Protein AF-0000000077677890 (afdb_homodimer)

Radius of gyration: 48.22 Å; Cα contacts (8 Å, |Δi|>4): 110; chains: 2; bounding box: 98×176×122 Å

Organism: Crocodylus porosus (NCBI:txid8502)

Foldseek 3Di:
DPPPPPPPPPPPVCVVVVVVVVVVVVVVVVVVVVVVVVVVLLVQQCVQPVRNPPPPDDSVVSVVSSVVVVVVVVVVVVVVVVVVVVVVVVVVVVVVVVVPPPPVVPVPPPPPPPVVVPDDPPPPPVPDDPPD/DPPPPPPPPPPPVCVVVVVVVVVVVVVVVVVVVVVVVVVVLLVQQCVQVVRNPPPPDDSVVSVVSSVVVVVVVVVVVVVVVVVVVVVVVVVVVVVVVVVPPPPVVPPVPPPPPCVVVPDDPPDDDPPPDDDD

Solvent-accessible surface area (backbone atoms only — not comparable to full-atom values): 15782 Å² total; per-residue (Å²): 137,82,79,75,76,74,74,72,75,66,76,63,67,55,58,59,50,48,49,48,50,50,49,52,52,51,51,53,52,50,52,50,53,53,49,52,42,51,52,35,48,51,58,32,31,58,72,31,81,92,42,39,87,42,89,80,59,52,69,60,54,46,36,48,52,44,38,53,47,52,55,50,53,54,54,47,49,53,52,53,51,53,52,39,52,51,44,52,52,51,36,52,51,47,51,54,56,53,69,70,49,78,59,72,72,65,62,68,61,60,70,62,67,75,67,75,74,63,64,86,75,85,64,76,74,76,65,82,80,82,80,127,138,84,80,75,74,75,73,73,75,66,75,62,68,54,59,58,48,48,48,49,50,51,49,53,52,52,52,52,51,50,52,49,53,52,50,52,41,50,51,36,49,52,58,31,30,59,70,31,83,93,42,39,85,42,88,82,58,50,68,59,54,45,37,47,51,43,36,53,47,53,55,50,50,52,54,48,49,54,51,52,51,52,53,40,54,50,44,51,51,52,36,53,51,48,53,52,56,52,68,71,49,77,59,74,72,68,61,68,62,60,69,66,66,69,65,68,70,65,58,79,77,81,75,89,82,75,67,80,65,91,81,133

pLDDT: mean 76.67, std 26.34, range [22.64, 98.88]

InterPro domains:
  IPR002418 Transcription regulator Myc [PR00044] (14-30)
  IPR002418 Transcription regulator Myc [PR00044] (31-46)
  IPR002418 Transcription regulator Myc [PR00044] (56-69)
  IPR003327 Leucine zipper, Myc [PF02344] (75-100)
  IPR011598 Myc-type, basic helix-loop-helix (bHLH) domain [PF00010] (22-73)
  IPR011598 Myc-type, basic helix-loop-helix (bHLH) domain [PS50888] (21-73)
  IPR011598 Myc-type, basic helix-loop-helix (bHLH) domain [SM00353] (27-79)
  IPR036638 Helix-loop-helix DNA-binding domain superfamily [G3DSA:4.10.280.10] (22-101)
  IPR036638 Helix-loop-helix DNA-binding domain superfamily [SSF47459] (18-102)
  IPR050433 Myc family transcription factors [PTHR45851] (13-102)

Secondary structure (DSSP, 8-state):
------------THHHHHHHHHHHHHHHHHHHHHHHHHHHHHHHHHH-TTTTT-TT--HHHHHHHHHHHHHHHHHHHHHHHHHHHHHHHHHHHHHHHHHHS--HHHHHTTT--GGGGG--------------/------------THHHHHHHHHHHHHHHHHHHHHHHHHHHHHHHHHHSTTTTT-TT--HHHHHHHHHHHHHHHHHHHHHHHHHHHHHHHHHHHHHHHHHHS--HHHHHTT-S-GGGGG--------------

Structure (mmCIF, N/CA/C/O backbone):
data_AF-0000000077677890-model_v1
#
loop_
_entity.id
_entity.type
_entity.pdbx_description
1 polymer 'BHLH domain-containing protein'
#
loop_
_atom_site.group_PDB
_atom_site.id
_atom_site.type_symbol
_atom_site.label_atom_id
_atom_site.label_alt_id
_atom_site.label_comp_id
_atom_site.label_asym_id
_atom_site.label_entity_id
_atom_site.label_seq_id
_atom_site.pdbx_PDB_ins_code
_atom_site.Cartn_x
_atom_site.Cartn_y
_atom_site.Cartn_z
_atom_site.occupancy
_atom_site.B_iso_or_equiv
_atom_site.auth_seq_id
_atom_site.auth_comp_id
_atom_site.auth_asym_id
_atom_site.auth_atom_id
_atom_site.pdbx_PDB_model_num
ATOM 1 N N . GLU A 1 1 ? 19.141 -57.906 -59.312 1 35.38 1 GLU A N 1
ATOM 2 C CA . GLU A 1 1 ? 18.234 -57.781 -58.188 1 35.38 1 GLU A CA 1
ATOM 3 C C . GLU A 1 1 ? 18.797 -56.812 -57.125 1 35.38 1 GLU A C 1
ATOM 5 O O . GLU A 1 1 ? 19.719 -57.188 -56.406 1 35.38 1 GLU A O 1
ATOM 10 N N . GLU A 1 2 ? 19.047 -55.5 -57.469 1 41.97 2 GLU A N 1
ATOM 11 C CA . GLU A 1 2 ? 19.562 -54.344 -56.781 1 41.97 2 GLU A CA 1
ATOM 12 C C . GLU A 1 2 ? 18.703 -54 -55.562 1 41.97 2 GLU A C 1
ATOM 14 O O . GLU A 1 2 ? 17.5 -53.781 -55.656 1 41.97 2 GLU A O 1
ATOM 19 N N . ASP A 1 3 ? 18.844 -54.656 -54.375 1 42.38 3 ASP A N 1
ATOM 20 C CA . ASP A 1 3 ? 18.281 -54.469 -53.062 1 42.38 3 ASP A CA 1
ATOM 21 C C . ASP A 1 3 ? 18.312 -53 -52.656 1 42.38 3 ASP A C 1
ATOM 23 O O . ASP A 1 3 ? 19.391 -52.406 -52.469 1 42.38 3 ASP A O 1
ATOM 27 N N . GLU A 1 4 ? 17.484 -52.125 -53.219 1 44.91 4 GLU A N 1
ATOM 28 C CA . GLU A 1 4 ? 17.219 -50.75 -52.781 1 44.91 4 GLU A CA 1
ATOM 29 C C . GLU A 1 4 ? 17 -50.719 -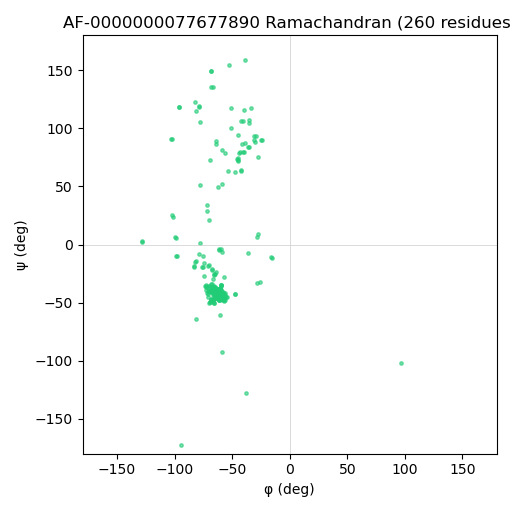51.281 1 44.91 4 GLU A C 1
ATOM 31 O O . GLU A 1 4 ? 16.031 -51.281 -50.781 1 44.91 4 GLU A O 1
ATOM 36 N N . GLU A 1 5 ? 18.062 -50.875 -50.438 1 48.44 5 GLU A N 1
ATOM 37 C CA . GLU A 1 5 ? 17.984 -50.625 -49 1 48.44 5 GLU A CA 1
ATOM 38 C C . GLU A 1 5 ? 17.125 -49.406 -48.688 1 48.44 5 GLU A C 1
ATOM 40 O O . GLU A 1 5 ? 17.359 -48.312 -49.25 1 48.44 5 GLU A O 1
ATOM 45 N N . GLU A 1 6 ? 15.797 -49.531 -48.531 1 50.09 6 GLU A N 1
ATOM 46 C CA . GLU A 1 6 ? 14.883 -48.562 -48 1 50.09 6 GLU A CA 1
ATOM 47 C C . GLU A 1 6 ? 15.508 -47.844 -46.781 1 50.09 6 GLU A C 1
ATOM 49 O O . GLU A 1 6 ? 15.828 -48.469 -45.781 1 50.09 6 GLU A O 1
ATOM 54 N N . ILE A 1 7 ? 16.391 -46.844 -47.031 1 54.38 7 ILE A N 1
ATOM 55 C CA . ILE A 1 7 ? 16.797 -45.938 -45.969 1 54.38 7 ILE A CA 1
ATOM 56 C C . ILE A 1 7 ? 15.57 -45.5 -45.156 1 54.38 7 ILE A C 1
ATOM 58 O O . ILE A 1 7 ? 14.625 -44.938 -45.688 1 54.38 7 ILE A O 1
ATOM 62 N N . ASP A 1 8 ? 15.078 -46.344 -44.25 1 53.81 8 ASP A N 1
ATOM 63 C CA . ASP A 1 8 ? 14.125 -45.844 -43.25 1 53.81 8 ASP A CA 1
ATOM 64 C C . ASP A 1 8 ? 14.477 -44.406 -42.844 1 53.81 8 ASP A C 1
ATOM 66 O O . ASP A 1 8 ? 15.57 -44.156 -42.312 1 53.81 8 ASP A O 1
ATOM 70 N N . VAL A 1 9 ? 14.07 -43.469 -43.562 1 50.78 9 VAL A N 1
ATOM 71 C CA . VAL A 1 9 ? 14.141 -42.062 -43.125 1 50.78 9 VAL A CA 1
ATOM 72 C C . VAL A 1 9 ? 13.719 -41.969 -41.656 1 50.78 9 VAL A C 1
ATOM 74 O O . VAL A 1 9 ? 12.547 -42.156 -41.344 1 50.78 9 VAL A O 1
ATOM 77 N N . VAL A 1 10 ? 14.438 -42.594 -40.688 1 53.16 10 VAL A N 1
ATOM 78 C CA . VAL A 1 10 ? 14.25 -42.281 -39.281 1 53.16 10 VAL A CA 1
ATOM 79 C C . VAL A 1 10 ? 13.812 -40.844 -39.125 1 53.16 10 VAL 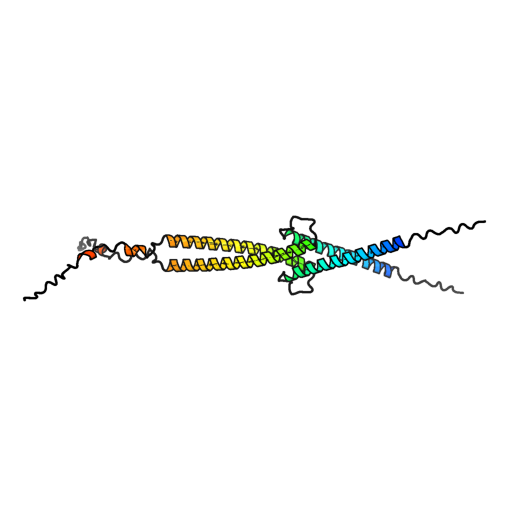A C 1
ATOM 81 O O . VAL A 1 10 ? 14.445 -39.938 -39.688 1 53.16 10 VAL A O 1
ATOM 84 N N . THR A 1 11 ? 12.562 -40.562 -39.062 1 56.09 11 THR A N 1
ATOM 85 C CA . THR A 1 11 ? 12 -39.312 -38.594 1 56.09 11 THR A CA 1
ATOM 86 C C . THR A 1 11 ? 12.961 -38.625 -37.656 1 56.09 11 THR A C 1
ATOM 88 O O . THR A 1 11 ? 13.445 -39.219 -36.688 1 56.09 11 THR A O 1
ATOM 91 N N . PRO A 1 12 ? 13.875 -37.781 -38.062 1 56.59 12 PRO A N 1
ATOM 92 C CA . PRO A 1 12 ? 15.008 -37.188 -37.344 1 56.59 12 PRO A CA 1
ATOM 93 C C . PRO A 1 12 ? 14.695 -36.906 -35.875 1 56.59 12 PRO A C 1
ATOM 95 O O . PRO A 1 12 ? 13.625 -36.375 -35.562 1 56.59 12 PRO A O 1
ATOM 98 N N . ARG A 1 13 ? 15.172 -37.688 -34.812 1 60.41 13 ARG A N 1
ATOM 99 C CA . ARG A 1 13 ? 15.367 -37.406 -33.375 1 60.41 13 ARG A CA 1
ATOM 100 C C . ARG A 1 13 ? 15.32 -35.906 -33.094 1 60.41 13 ARG A C 1
ATOM 102 O O . ARG A 1 13 ? 15.305 -35.5 -31.953 1 60.41 13 ARG A O 1
ATOM 109 N N . THR A 1 14 ? 15.359 -35.156 -34.219 1 65.5 14 THR A N 1
ATOM 110 C CA . THR A 1 14 ? 15.484 -33.688 -34.125 1 65.5 14 THR A CA 1
ATOM 111 C C . THR A 1 14 ? 14.203 -33.062 -33.562 1 65.5 14 THR A C 1
ATOM 113 O O . THR A 1 14 ? 14.242 -32.125 -32.781 1 65.5 14 THR A O 1
ATOM 116 N N . SER A 1 15 ? 13.055 -33.812 -34.062 1 72.38 15 SER A N 1
ATOM 117 C CA . SER A 1 15 ? 11.797 -33.188 -33.656 1 72.38 15 SER A CA 1
ATOM 118 C C . SER A 1 15 ? 11.531 -33.344 -32.188 1 72.38 15 SER A C 1
ATOM 120 O O . SER A 1 15 ? 11.094 -32.375 -31.516 1 72.38 15 SER A O 1
ATOM 122 N N . ASP A 1 16 ? 11.828 -34.562 -31.766 1 76.75 16 ASP A N 1
ATOM 123 C CA . ASP A 1 16 ? 11.641 -34.844 -30.344 1 76.75 16 ASP A CA 1
ATOM 124 C C . ASP A 1 16 ? 12.648 -34.062 -29.5 1 76.75 16 ASP A C 1
ATOM 126 O O . ASP A 1 16 ? 12.297 -33.531 -28.438 1 76.75 16 ASP A O 1
ATOM 130 N N . SER A 1 17 ? 13.969 -34.219 -30.109 1 79.69 17 SER A N 1
ATOM 131 C CA . SER A 1 17 ? 15.016 -33.469 -29.406 1 79.69 17 SER A CA 1
ATOM 132 C C . SER A 1 17 ? 14.68 -32 -29.359 1 79.69 17 SER A C 1
ATOM 134 O O . SER A 1 17 ? 14.852 -31.344 -28.328 1 79.69 17 SER A O 1
ATOM 136 N N . GLU A 1 18 ? 14.188 -31.469 -30.438 1 84.12 18 GLU A N 1
ATOM 137 C CA . GLU A 1 18 ? 13.805 -30.047 -30.5 1 84.12 18 GLU A CA 1
ATOM 138 C C . GLU A 1 18 ? 12.648 -29.75 -29.562 1 84.12 18 GLU A C 1
ATOM 140 O O . GLU A 1 18 ? 12.609 -28.703 -28.922 1 84.12 18 GLU A O 1
ATOM 145 N N . GLU A 1 19 ? 11.68 -30.656 -29.594 1 87.81 19 GLU A N 1
ATOM 146 C CA . GLU A 1 19 ? 10.539 -30.5 -28.703 1 87.81 19 GLU A CA 1
ATOM 147 C C . GLU A 1 19 ? 10.969 -30.562 -27.234 1 87.81 19 GLU A C 1
ATOM 149 O O . GLU A 1 19 ? 10.453 -29.812 -26.406 1 87.81 19 GLU A O 1
ATOM 154 N N . ASN A 1 20 ? 11.844 -31.516 -27 1 88.75 20 ASN A N 1
ATOM 155 C CA . ASN A 1 20 ? 12.383 -31.625 -25.656 1 88.75 20 ASN A CA 1
ATOM 156 C C . ASN A 1 20 ? 13.156 -30.375 -25.25 1 88.75 20 ASN A C 1
ATOM 158 O O . ASN A 1 20 ? 13.031 -29.906 -24.109 1 88.75 20 ASN A O 1
ATOM 162 N N . ASP A 1 21 ? 13.922 -29.875 -26.078 1 89.56 21 ASP A N 1
ATOM 163 C CA . ASP A 1 21 ? 14.68 -28.641 -25.828 1 89.56 21 ASP A CA 1
ATOM 164 C C . ASP A 1 21 ? 13.742 -27.469 -25.594 1 89.56 21 ASP A C 1
ATOM 166 O O . ASP A 1 21 ? 14 -26.625 -24.719 1 89.56 21 ASP A O 1
ATOM 170 N N . LYS A 1 22 ? 12.742 -27.406 -26.359 1 92.44 22 LYS A N 1
ATOM 171 C CA . LYS A 1 22 ? 11.75 -26.359 -26.172 1 92.44 22 LYS A CA 1
ATOM 172 C C . LYS A 1 22 ? 11.078 -26.484 -24.812 1 92.44 22 LYS A C 1
ATOM 174 O O . LYS A 1 22 ? 10.844 -25.469 -24.141 1 92.44 22 LYS A O 1
ATOM 179 N N . ARG A 1 23 ? 10.797 -27.641 -24.5 1 95.31 23 ARG A N 1
ATOM 180 C CA . ARG A 1 23 ? 10.172 -27.891 -23.203 1 95.31 23 ARG A CA 1
ATOM 181 C C . ARG A 1 23 ? 11.102 -27.484 -22.062 1 95.31 23 ARG A C 1
ATOM 183 O O . ARG A 1 23 ? 10.656 -26.875 -21.078 1 95.31 23 ARG A O 1
ATOM 190 N N . ARG A 1 24 ? 12.336 -27.859 -22.141 1 95.94 24 ARG A N 1
ATOM 191 C CA . ARG A 1 24 ? 13.328 -27.484 -21.141 1 95.94 24 ARG A CA 1
ATOM 192 C C . ARG A 1 24 ? 13.43 -25.969 -21 1 95.94 24 ARG A C 1
ATOM 194 O O . ARG A 1 24 ? 13.484 -25.453 -19.891 1 95.94 24 ARG A O 1
ATOM 201 N N . THR A 1 25 ? 13.523 -25.25 -22.109 1 96.75 25 THR A N 1
ATOM 202 C CA . THR A 1 25 ? 13.602 -23.797 -22.109 1 96.75 25 THR A CA 1
ATOM 203 C C . THR A 1 25 ? 12.383 -23.188 -21.438 1 96.75 25 THR A C 1
ATOM 205 O O . THR A 1 25 ? 12.508 -22.266 -20.625 1 96.75 25 THR A O 1
ATOM 208 N N . HIS A 1 26 ? 11.156 -23.641 -21.797 1 97.19 26 HIS A N 1
ATOM 209 C CA . HIS A 1 26 ? 9.914 -23.172 -21.203 1 97.19 26 HIS A CA 1
ATOM 210 C C . HIS A 1 26 ? 9.953 -23.312 -19.672 1 97.19 26 HIS A C 1
ATOM 212 O O . HIS A 1 26 ? 9.602 -22.375 -18.953 1 97.19 26 HIS A O 1
ATOM 218 N N . ASN A 1 27 ? 10.406 -24.438 -19.234 1 97.69 27 ASN A N 1
ATOM 219 C CA . ASN A 1 27 ? 10.461 -24.703 -17.812 1 97.69 27 ASN A CA 1
ATOM 220 C C . ASN A 1 27 ? 11.414 -23.75 -17.094 1 97.69 27 ASN A C 1
ATOM 222 O O . ASN A 1 27 ? 11.109 -23.266 -16 1 97.69 27 ASN A O 1
ATOM 226 N N . VAL A 1 28 ? 12.523 -23.547 -17.75 1 98.19 28 VAL A N 1
ATOM 227 C CA . VAL A 1 28 ? 13.516 -22.641 -17.172 1 98.19 28 VAL A CA 1
ATOM 228 C C . VAL A 1 28 ? 12.93 -21.219 -17.078 1 98.19 28 VAL A C 1
ATOM 230 O O . VAL A 1 28 ? 13.047 -20.562 -16.047 1 98.19 28 VAL A O 1
ATOM 233 N N . LEU A 1 29 ? 12.219 -20.781 -18.094 1 98.31 29 LEU A N 1
ATOM 234 C CA . LEU A 1 29 ? 11.633 -19.453 -18.141 1 98.31 29 LEU A CA 1
ATOM 235 C C . LEU A 1 29 ? 10.523 -19.312 -17.109 1 98.31 29 LEU A C 1
ATOM 237 O O . LEU A 1 29 ? 10.406 -18.266 -16.453 1 98.31 29 LEU A O 1
ATOM 241 N N . GLU A 1 30 ? 9.789 -20.344 -17 1 97.38 30 GLU A N 1
ATOM 242 C CA . GLU A 1 30 ? 8.695 -20.328 -16.031 1 97.38 30 GLU A CA 1
ATOM 243 C C . GLU A 1 30 ? 9.227 -20.281 -14.602 1 97.38 30 GLU A C 1
ATOM 245 O O . GLU A 1 30 ? 8.672 -19.562 -13.758 1 97.38 30 GLU A O 1
ATOM 250 N N . ARG A 1 31 ? 10.273 -21 -14.344 1 98.19 31 ARG A N 1
ATOM 251 C CA . ARG A 1 31 ? 10.914 -20.953 -13.039 1 98.19 31 ARG A CA 1
ATOM 252 C C . ARG A 1 31 ? 11.422 -19.547 -12.719 1 98.19 31 ARG A C 1
ATOM 254 O O . ARG A 1 31 ? 11.289 -19.078 -11.586 1 98.19 31 ARG A O 1
ATOM 261 N N . GLN A 1 32 ? 11.906 -18.922 -13.656 1 98.19 32 GLN A N 1
ATOM 262 C CA . GLN A 1 32 ? 12.383 -17.547 -13.492 1 98.19 32 GLN A CA 1
ATOM 263 C C . GLN A 1 32 ? 11.227 -16.609 -13.18 1 98.19 32 GLN A C 1
ATOM 265 O O . GLN A 1 32 ? 11.336 -15.758 -12.289 1 98.19 32 GLN A O 1
ATOM 270 N N . ARG A 1 33 ? 10.242 -16.656 -13.906 1 98.31 33 ARG A N 1
ATOM 271 C CA . ARG A 1 33 ? 9.062 -15.82 -13.68 1 98.31 33 ARG A CA 1
ATOM 272 C C . ARG A 1 33 ? 8.5 -16.031 -12.281 1 98.31 33 ARG A C 1
ATOM 274 O O . ARG A 1 33 ? 8.133 -15.062 -11.602 1 98.31 33 ARG A O 1
ATOM 281 N N . ARG A 1 34 ? 8.414 -17.312 -11.906 1 98.38 34 ARG A N 1
ATOM 282 C CA . ARG A 1 34 ? 7.906 -17.641 -10.578 1 98.38 34 ARG A CA 1
ATOM 283 C C . ARG A 1 34 ? 8.766 -17 -9.492 1 98.38 34 ARG A C 1
ATOM 285 O O . ARG A 1 34 ? 8.234 -16.516 -8.492 1 98.38 34 ARG A O 1
ATOM 292 N N . ASN A 1 35 ? 10.016 -17.078 -9.695 1 98.38 35 ASN A N 1
ATOM 293 C CA . ASN A 1 35 ? 10.93 -16.5 -8.727 1 98.38 35 ASN A CA 1
ATOM 294 C C . ASN A 1 35 ? 10.758 -14.977 -8.641 1 98.38 35 ASN A C 1
ATOM 296 O O . ASN A 1 35 ? 10.781 -14.406 -7.555 1 98.38 35 ASN A O 1
ATOM 300 N N . GLU A 1 36 ? 10.641 -14.336 -9.727 1 98.56 36 GLU A N 1
ATOM 301 C CA . GLU A 1 36 ? 10.414 -12.891 -9.75 1 98.56 36 GLU A CA 1
ATOM 302 C C . GLU A 1 36 ? 9.133 -12.523 -9.016 1 98.56 36 GLU A C 1
ATOM 304 O O . GLU A 1 36 ? 9.102 -11.539 -8.266 1 98.56 36 GLU A O 1
ATOM 309 N N . LEU A 1 37 ? 8.18 -13.219 -9.219 1 98.62 37 LEU A N 1
ATOM 310 C CA . LEU A 1 37 ? 6.914 -12.992 -8.531 1 98.62 37 LEU A CA 1
ATOM 311 C C . LEU A 1 37 ? 7.07 -13.133 -7.023 1 98.62 37 LEU A C 1
ATOM 313 O O . LEU A 1 37 ? 6.566 -12.312 -6.262 1 98.62 37 LEU A O 1
ATOM 317 N N . LYS A 1 38 ? 7.707 -14.188 -6.723 1 98.06 38 LYS A N 1
ATOM 318 C CA . LYS A 1 38 ? 7.969 -14.43 -5.305 1 98.06 38 LYS A CA 1
ATOM 319 C C . LYS A 1 38 ? 8.719 -13.266 -4.672 1 98.06 38 LYS A C 1
ATOM 321 O O . LYS A 1 38 ? 8.359 -12.805 -3.586 1 98.06 38 LYS A O 1
ATOM 326 N N . LEU A 1 39 ? 9.727 -12.859 -5.32 1 98.31 39 LEU A N 1
ATOM 327 C CA . LEU A 1 39 ? 10.531 -11.758 -4.812 1 98.31 39 LEU A CA 1
ATOM 328 C C . LEU A 1 39 ? 9.695 -10.492 -4.676 1 98.31 39 LEU A C 1
ATOM 330 O O . LEU A 1 39 ? 9.883 -9.719 -3.73 1 98.31 39 LEU A O 1
ATOM 334 N N . SER A 1 40 ? 8.844 -10.266 -5.57 1 98.88 40 SER A N 1
ATOM 335 C CA . SER A 1 40 ? 7.969 -9.102 -5.504 1 98.88 40 SER A CA 1
ATOM 336 C C . SER A 1 40 ? 7.016 -9.188 -4.316 1 98.88 40 SER A C 1
ATOM 338 O O . SER A 1 40 ? 6.699 -8.18 -3.686 1 98.88 40 SER A O 1
ATOM 340 N N . PHE A 1 41 ? 6.57 -10.328 -3.996 1 98.81 41 PHE A N 1
ATOM 341 C CA . PHE A 1 41 ? 5.762 -10.523 -2.799 1 98.81 41 PHE A CA 1
ATOM 342 C C . PHE A 1 41 ? 6.551 -10.164 -1.547 1 98.81 41 PHE A C 1
ATOM 344 O O . PHE A 1 41 ? 6.031 -9.5 -0.647 1 98.81 41 PHE A O 1
ATOM 351 N N . PHE A 1 42 ? 7.77 -10.602 -1.521 1 98.44 42 PHE A N 1
ATOM 352 C CA . PHE A 1 42 ? 8.609 -10.336 -0.358 1 98.44 42 PHE A CA 1
ATOM 353 C C . PHE A 1 42 ? 8.828 -8.844 -0.176 1 98.44 42 PHE A C 1
ATOM 355 O O . PHE A 1 42 ? 8.766 -8.336 0.945 1 98.44 42 PHE A O 1
ATOM 362 N N . ALA A 1 43 ? 9.086 -8.227 -1.221 1 98.69 43 ALA A N 1
ATOM 363 C CA . ALA A 1 43 ? 9.297 -6.785 -1.166 1 98.69 43 ALA A CA 1
ATOM 364 C C . ALA A 1 43 ? 8.062 -6.066 -0.633 1 98.69 43 ALA A C 1
ATOM 366 O O . ALA A 1 43 ? 8.172 -5.152 0.187 1 98.69 43 ALA A O 1
ATOM 367 N N . LEU A 1 44 ? 6.938 -6.52 -1.069 1 98.81 44 LEU A N 1
ATOM 368 C CA . LEU 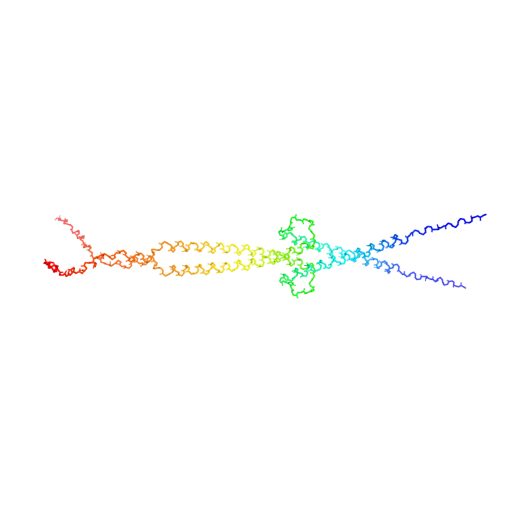A 1 44 ? 5.699 -5.914 -0.597 1 98.81 44 LEU A CA 1
ATOM 369 C C . LEU A 1 44 ? 5.457 -6.242 0.873 1 98.81 44 LEU A C 1
ATOM 371 O O . LEU A 1 44 ? 5.113 -5.359 1.661 1 98.81 44 LEU A O 1
ATOM 375 N N . ARG A 1 45 ? 5.566 -7.484 1.167 1 98.69 45 ARG A N 1
ATOM 376 C CA . ARG A 1 45 ? 5.398 -7.926 2.547 1 98.69 45 ARG A CA 1
ATOM 377 C C . ARG A 1 45 ? 6.211 -7.062 3.504 1 98.69 45 ARG A C 1
ATOM 379 O O . ARG A 1 45 ? 5.711 -6.633 4.543 1 98.69 45 ARG A O 1
ATOM 386 N N . ASP A 1 46 ? 7.402 -6.707 3.211 1 98.44 46 ASP A N 1
ATOM 387 C CA . ASP A 1 46 ? 8.344 -6.027 4.098 1 98.44 46 ASP A CA 1
ATOM 388 C C . ASP A 1 46 ? 7.91 -4.586 4.352 1 98.44 46 ASP A C 1
ATOM 390 O O . ASP A 1 46 ? 8.336 -3.969 5.332 1 98.44 46 ASP A O 1
ATOM 394 N N . GLU A 1 47 ? 7.078 -4.145 3.529 1 98.31 47 GLU A N 1
ATOM 395 C CA . GLU A 1 47 ? 6.652 -2.756 3.678 1 98.31 47 GLU A CA 1
ATOM 396 C C . GLU A 1 47 ? 5.316 -2.662 4.41 1 98.31 47 GLU A C 1
ATOM 398 O O . GLU A 1 47 ? 4.879 -1.568 4.773 1 98.31 47 GLU A O 1
ATOM 403 N N . ILE A 1 48 ? 4.703 -3.775 4.598 1 98.62 48 ILE A N 1
ATOM 404 C CA . ILE A 1 48 ? 3.412 -3.787 5.273 1 98.62 48 ILE A CA 1
ATOM 405 C C . ILE A 1 48 ? 3.609 -4.098 6.758 1 98.62 48 ILE A C 1
ATOM 407 O O . ILE A 1 48 ? 3.957 -5.223 7.121 1 98.62 48 ILE A O 1
ATOM 411 N N . PRO A 1 49 ? 3.252 -3.236 7.598 1 97.44 49 PRO A N 1
ATOM 412 C CA . PRO A 1 49 ? 3.596 -3.359 9.016 1 97.44 49 PRO A CA 1
ATOM 413 C C . PRO A 1 49 ? 3.043 -4.637 9.648 1 97.44 49 PRO A C 1
ATOM 415 O O . PRO A 1 49 ? 3.738 -5.293 10.43 1 97.44 49 PRO A O 1
ATOM 418 N N . GLU A 1 50 ? 1.906 -5.102 9.297 1 97.44 50 GLU A N 1
ATOM 419 C CA . GLU A 1 50 ? 1.226 -6.215 9.953 1 97.44 50 GLU A CA 1
ATOM 420 C C . GLU A 1 50 ? 1.872 -7.551 9.586 1 97.44 50 GLU A C 1
ATOM 422 O O . GLU A 1 50 ? 1.718 -8.539 10.312 1 97.44 50 GLU A O 1
ATOM 427 N N . VAL A 1 51 ? 2.578 -7.492 8.516 1 98.38 51 VAL A N 1
ATOM 428 C CA . VAL A 1 51 ? 3.094 -8.781 8.055 1 98.38 51 VAL A CA 1
ATOM 429 C C . VAL A 1 51 ? 4.598 -8.68 7.824 1 98.38 51 VAL A C 1
ATOM 431 O O . VAL A 1 51 ? 5.242 -9.664 7.445 1 98.38 51 VAL A O 1
ATOM 434 N N . ALA A 1 52 ? 5.227 -7.664 8.047 1 97.5 52 ALA A N 1
ATOM 435 C CA . ALA A 1 52 ? 6.633 -7.414 7.742 1 97.5 52 ALA A CA 1
ATOM 436 C C . ALA A 1 52 ? 7.535 -8.422 8.445 1 97.5 52 ALA A C 1
ATOM 438 O O . ALA A 1 52 ? 8.547 -8.859 7.887 1 97.5 52 ALA A O 1
ATOM 439 N N . ASN A 1 53 ? 7.16 -8.836 9.633 1 96.62 53 ASN A N 1
ATOM 440 C CA . ASN A 1 53 ? 8.016 -9.719 10.414 1 96.62 53 ASN A CA 1
ATOM 441 C C . ASN A 1 53 ? 7.57 -11.172 10.305 1 96.62 53 ASN A C 1
ATOM 443 O O . ASN A 1 53 ? 8.086 -12.039 11.008 1 96.62 53 ASN A O 1
ATOM 447 N N . ASN A 1 54 ? 6.609 -11.414 9.453 1 96.56 54 ASN A N 1
ATOM 448 C CA . ASN A 1 54 ? 6.121 -12.773 9.234 1 96.56 54 ASN A CA 1
ATOM 449 C C . ASN A 1 54 ? 6.656 -13.359 7.934 1 96.56 54 ASN A C 1
ATOM 451 O O . ASN A 1 54 ? 5.992 -13.281 6.895 1 96.56 54 ASN A O 1
ATOM 455 N N . GLU A 1 55 ? 7.699 -13.969 8.016 1 95.19 55 GLU A N 1
ATOM 456 C CA . GLU A 1 55 ? 8.383 -14.477 6.832 1 95.19 55 GLU A CA 1
ATOM 457 C C . GLU A 1 55 ? 7.562 -15.555 6.137 1 95.19 55 GLU A C 1
ATOM 459 O O . GLU A 1 55 ? 7.719 -15.789 4.934 1 95.19 55 GLU A O 1
ATOM 464 N N . LYS A 1 56 ? 6.746 -16.188 6.855 1 96.75 56 LYS A N 1
ATOM 465 C CA . LYS A 1 56 ? 5.949 -17.281 6.305 1 96.75 56 LYS A CA 1
ATOM 466 C C . LYS A 1 56 ? 4.523 -16.828 6.004 1 96.75 56 LYS A C 1
ATOM 468 O O . LYS A 1 56 ? 3.607 -17.641 5.918 1 96.75 56 LYS A O 1
ATOM 473 N N . ALA A 1 57 ? 4.352 -15.641 5.812 1 97.62 57 ALA A N 1
ATOM 474 C CA . ALA A 1 57 ? 3.018 -15.109 5.535 1 97.62 57 ALA A CA 1
ATOM 475 C C . ALA A 1 57 ? 2.496 -15.617 4.191 1 97.62 57 ALA A C 1
ATOM 477 O O . ALA A 1 57 ? 3.193 -15.531 3.178 1 97.62 57 ALA A O 1
ATOM 478 N N . PRO A 1 58 ? 1.239 -15.992 4.293 1 98.44 58 PRO A N 1
ATOM 479 C CA . PRO A 1 58 ? 0.646 -16.438 3.031 1 98.44 58 PRO A CA 1
ATOM 480 C C . PRO A 1 58 ? 0.459 -15.305 2.031 1 98.44 58 PRO A C 1
ATOM 482 O O . PRO A 1 58 ? 0.165 -14.172 2.426 1 98.44 58 PRO A O 1
ATOM 485 N N . LYS A 1 59 ? 0.556 -15.695 0.819 1 98.56 59 LYS A N 1
ATOM 486 C CA . LYS A 1 59 ? 0.463 -14.719 -0.257 1 98.56 59 LYS A CA 1
ATOM 487 C C . LYS A 1 59 ? -0.866 -13.969 -0.204 1 98.56 59 LYS A C 1
ATOM 489 O O . LYS A 1 59 ? -0.898 -12.742 -0.322 1 98.56 59 LYS A O 1
ATOM 494 N N . VAL A 1 60 ? -1.91 -14.742 -0.036 1 98.69 60 VAL A N 1
ATOM 495 C CA . VAL A 1 60 ? -3.242 -14.148 -0.008 1 98.69 60 VAL A CA 1
ATOM 496 C C . VAL A 1 60 ? -3.334 -13.141 1.137 1 98.69 60 VAL A C 1
ATOM 498 O O . VAL A 1 60 ? -3.955 -12.086 0.994 1 98.69 60 VAL A O 1
ATOM 501 N N . VAL A 1 61 ? -2.791 -13.406 2.215 1 98.75 61 VAL A N 1
ATOM 502 C CA . VAL A 1 61 ? -2.816 -12.531 3.383 1 98.75 61 VAL A CA 1
ATOM 503 C C . VAL A 1 61 ? -1.986 -11.273 3.111 1 98.75 61 VAL A C 1
ATOM 505 O O . VAL A 1 61 ? -2.385 -10.172 3.479 1 98.75 61 VAL A O 1
ATOM 508 N N . ILE A 1 62 ? -0.833 -11.391 2.465 1 98.88 62 ILE A N 1
ATOM 509 C CA . ILE A 1 62 ? -0 -10.242 2.102 1 98.88 62 ILE A CA 1
ATOM 510 C C . ILE A 1 62 ? -0.802 -9.281 1.232 1 98.88 62 ILE A C 1
ATOM 512 O O . ILE A 1 62 ? -0.812 -8.07 1.483 1 98.88 62 ILE A O 1
ATOM 516 N N . LEU A 1 63 ? -1.485 -9.828 0.37 1 98.88 63 LEU A N 1
ATOM 517 C CA . LEU A 1 63 ? -2.273 -9.008 -0.544 1 98.88 63 LEU A CA 1
ATOM 518 C C . LEU A 1 63 ? -3.414 -8.312 0.193 1 98.88 63 LEU A C 1
ATOM 520 O O . LEU A 1 63 ? -3.637 -7.113 0.011 1 98.88 63 LEU A O 1
ATOM 524 N N . LYS A 1 64 ? -4.098 -9.055 0.947 1 98.81 64 LYS A N 1
ATOM 525 C CA . LYS A 1 64 ? -5.23 -8.516 1.691 1 98.81 64 LYS A CA 1
ATOM 526 C C . LYS A 1 64 ? -4.773 -7.434 2.67 1 98.81 64 LYS A C 1
ATOM 528 O O . LYS A 1 64 ? -5.375 -6.359 2.742 1 98.81 64 LYS A O 1
ATOM 533 N N . LYS A 1 65 ? -3.752 -7.723 3.371 1 98.81 65 LYS A N 1
ATOM 534 C CA . LYS A 1 65 ? -3.244 -6.754 4.336 1 98.81 65 LYS A CA 1
ATOM 535 C C . LYS A 1 65 ? -2.678 -5.523 3.635 1 98.81 65 LYS A C 1
ATOM 537 O O . LYS A 1 65 ? -2.768 -4.41 4.156 1 98.81 65 LYS A O 1
ATOM 542 N N . ALA A 1 66 ? -2.059 -5.738 2.537 1 98.88 66 ALA A N 1
ATOM 543 C CA . ALA A 1 66 ? -1.583 -4.605 1.75 1 98.88 66 ALA A CA 1
ATOM 544 C C . ALA A 1 66 ? -2.742 -3.705 1.329 1 98.88 66 ALA A C 1
ATOM 546 O O . ALA A 1 66 ? -2.658 -2.479 1.442 1 98.88 66 ALA A O 1
ATOM 547 N N . THR A 1 67 ? -3.793 -4.297 0.852 1 98.81 67 THR A N 1
ATOM 548 C CA . THR A 1 67 ? -4.969 -3.543 0.431 1 98.81 67 THR A CA 1
ATOM 549 C C . THR A 1 67 ? -5.551 -2.75 1.599 1 98.81 67 THR A C 1
ATOM 551 O O . THR A 1 67 ? -5.844 -1.56 1.463 1 98.81 67 THR A O 1
ATOM 554 N N . GLU A 1 68 ? -5.66 -3.381 2.68 1 98.69 68 GLU A N 1
ATOM 555 C CA . GLU A 1 68 ? -6.168 -2.729 3.883 1 98.69 68 GLU A CA 1
ATOM 556 C C . GLU A 1 68 ? -5.27 -1.565 4.297 1 98.69 68 GLU A C 1
ATOM 558 O O . GLU A 1 68 ? -5.762 -0.499 4.672 1 98.69 68 GLU A O 1
ATOM 563 N N . TYR A 1 69 ? -4.035 -1.833 4.254 1 98.62 69 TYR A N 1
ATOM 564 C CA . TYR A 1 69 ? -3.062 -0.814 4.637 1 98.62 69 TYR A CA 1
ATOM 565 C C . TYR A 1 69 ? -3.154 0.398 3.719 1 98.62 69 TYR A C 1
ATOM 567 O O . TYR A 1 69 ? -3.178 1.539 4.188 1 98.62 69 TYR A O 1
ATOM 575 N N . VAL A 1 70 ? -3.188 0.163 2.486 1 98.5 70 VAL A N 1
ATOM 576 C CA . VAL A 1 70 ? -3.271 1.234 1.5 1 98.5 70 VAL A CA 1
ATOM 577 C C . VAL A 1 70 ? -4.527 2.066 1.746 1 98.5 70 VAL A C 1
ATOM 579 O O . VAL A 1 70 ? -4.473 3.299 1.767 1 98.5 70 VAL A O 1
ATOM 582 N N . ILE A 1 71 ? -5.637 1.431 1.978 1 98.12 71 ILE A N 1
ATOM 583 C CA . ILE A 1 71 ? -6.898 2.117 2.236 1 98.12 71 ILE A CA 1
ATOM 584 C C . ILE A 1 71 ? -6.773 2.967 3.498 1 98.12 71 ILE A C 1
ATOM 586 O O . ILE A 1 71 ? -7.176 4.133 3.51 1 98.12 71 ILE A O 1
ATOM 590 N N . SER A 1 72 ? -6.172 2.436 4.484 1 97.62 72 SER A N 1
ATOM 591 C CA . SER A 1 72 ? -6.023 3.121 5.762 1 97.62 72 SER A CA 1
ATOM 592 C C . SER A 1 72 ? -5.133 4.352 5.633 1 97.62 72 SER A C 1
ATOM 594 O O . SER A 1 72 ? -5.457 5.418 6.156 1 97.62 72 SER A O 1
ATOM 596 N N . VAL A 1 73 ? -4.023 4.199 4.988 1 96.06 73 VAL A N 1
ATOM 597 C CA . VAL A 1 73 ? -3.072 5.297 4.875 1 96.06 73 VAL A CA 1
ATOM 598 C C . VAL A 1 73 ? -3.662 6.406 4.008 1 96.06 73 VAL A C 1
ATOM 600 O O . VAL A 1 73 ? -3.414 7.59 4.25 1 96.06 73 VAL A O 1
ATOM 603 N N . GLN A 1 74 ? -4.434 6.047 3.023 1 95.25 74 GLN A N 1
ATOM 604 C CA . GLN A 1 74 ? -5.121 7.043 2.207 1 95.25 74 GLN A CA 1
ATOM 605 C C . GLN A 1 74 ? -6.105 7.855 3.045 1 95.25 74 GLN A C 1
ATOM 607 O O . GLN A 1 74 ? -6.16 9.078 2.93 1 95.25 74 GLN A O 1
ATOM 612 N N . ALA A 1 75 ? -6.867 7.199 3.875 1 96.62 75 ALA A N 1
ATOM 613 C CA . ALA A 1 75 ? -7.793 7.887 4.773 1 96.62 75 ALA A CA 1
ATOM 614 C C . ALA A 1 75 ? -7.047 8.797 5.742 1 96.62 75 ALA A C 1
ATOM 616 O O . ALA A 1 75 ? -7.461 9.93 5.984 1 96.62 75 ALA A O 1
ATOM 617 N N . ASP A 1 76 ? -5.969 8.281 6.215 1 95.56 76 ASP A N 1
ATOM 618 C CA . ASP A 1 76 ? -5.152 9.047 7.148 1 95.56 76 ASP A CA 1
ATOM 619 C C . ASP A 1 76 ? -4.566 10.281 6.473 1 95.56 76 ASP A C 1
ATOM 621 O O . ASP A 1 76 ? -4.477 11.352 7.086 1 95.56 76 ASP A O 1
ATOM 625 N N . GLU A 1 77 ? -4.102 10.094 5.34 1 94.19 77 GLU A N 1
ATOM 626 C CA . GLU A 1 77 ? -3.57 11.219 4.574 1 94.19 77 GLU A CA 1
ATOM 627 C C . GLU A 1 77 ? -4.613 12.32 4.41 1 94.19 77 GLU A C 1
ATOM 629 O O . GLU A 1 77 ? -4.309 13.508 4.574 1 94.19 77 GLU A O 1
ATOM 634 N N . HIS A 1 78 ? -5.809 11.984 4.145 1 94.94 78 HIS A N 1
ATOM 635 C CA . HIS A 1 78 ? -6.883 12.953 4 1 94.94 78 HIS A CA 1
ATOM 636 C C . HIS A 1 78 ? -7.145 13.68 5.316 1 94.94 78 HIS A C 1
ATOM 638 O O . HIS A 1 78 ? -7.344 14.898 5.332 1 94.94 78 HIS A O 1
ATOM 644 N N . ARG A 1 79 ? -7.113 13.008 6.352 1 96.56 79 ARG A N 1
ATOM 645 C CA . ARG A 1 79 ? -7.312 13.586 7.68 1 96.56 79 ARG A CA 1
ATOM 646 C C . ARG A 1 79 ? -6.195 14.562 8.023 1 96.56 79 ARG A C 1
ATOM 648 O O . ARG A 1 79 ? -6.461 15.664 8.523 1 96.56 79 ARG A O 1
ATOM 655 N N . LEU A 1 80 ? -4.992 14.164 7.77 1 95.94 80 LEU A N 1
ATOM 656 C CA . LEU A 1 80 ? -3.826 14.992 8.062 1 95.94 80 LEU A CA 1
ATOM 657 C C . LEU A 1 80 ? -3.85 16.281 7.242 1 95.94 80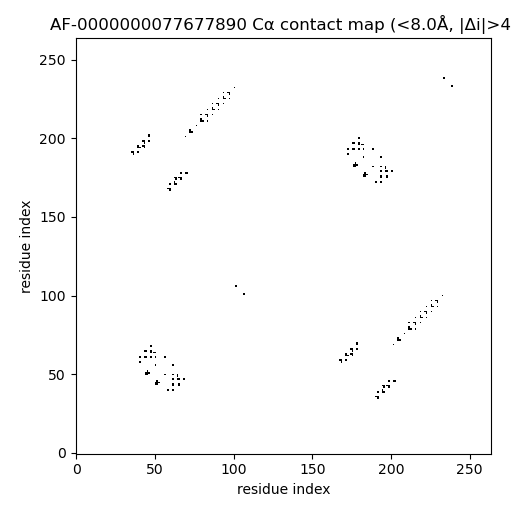 LEU A C 1
ATOM 659 O O . LEU A 1 80 ? -3.502 17.344 7.742 1 95.94 80 LEU A O 1
ATOM 663 N N . ILE A 1 81 ? -4.289 16.141 6.039 1 95.81 81 ILE A N 1
ATOM 664 C CA . ILE A 1 81 ? -4.391 17.297 5.168 1 95.81 81 ILE A CA 1
ATOM 665 C C . ILE A 1 81 ? -5.445 18.266 5.711 1 95.81 81 ILE A C 1
ATOM 667 O O . ILE A 1 81 ? -5.227 19.484 5.754 1 95.81 81 ILE A O 1
ATOM 671 N N . ALA A 1 82 ? -6.566 17.766 6.141 1 96.88 82 ALA A N 1
ATOM 672 C CA . ALA A 1 82 ? -7.637 18.578 6.707 1 96.88 82 ALA A CA 1
ATOM 673 C C . ALA A 1 82 ? -7.176 19.281 7.98 1 96.88 82 ALA A C 1
ATOM 675 O O . ALA A 1 82 ? -7.465 20.469 8.188 1 96.88 82 ALA A O 1
ATOM 676 N N . GLU A 1 83 ? -6.496 18.562 8.781 1 95.94 83 GLU A N 1
ATOM 677 C CA . GLU A 1 83 ? -5.957 19.109 10.016 1 95.94 83 GLU A CA 1
ATOM 678 C C . GLU A 1 83 ? -4.961 20.234 9.727 1 95.94 83 GLU A C 1
ATOM 680 O O . GLU A 1 83 ? -4.984 21.281 10.383 1 95.94 83 GLU A O 1
ATOM 685 N N . LYS A 1 84 ? -4.094 19.984 8.797 1 95.81 84 LYS A N 1
ATOM 686 C CA . LYS A 1 84 ? -3.109 20.969 8.375 1 95.81 84 LYS A CA 1
ATOM 687 C C . LYS A 1 84 ? -3.793 22.25 7.879 1 95.81 84 LYS A C 1
ATOM 689 O O . LYS A 1 84 ? -3.373 23.359 8.219 1 95.81 84 LYS A O 1
ATOM 694 N N . GLU A 1 85 ? -4.801 22.094 7.164 1 95.62 85 GLU A N 1
ATOM 695 C CA . GLU A 1 85 ? -5.531 23.25 6.637 1 95.62 85 GLU A CA 1
ATOM 696 C C . GLU A 1 85 ? -6.215 24.031 7.75 1 95.62 85 GLU A C 1
ATOM 698 O O . GLU A 1 85 ? -6.246 25.266 7.723 1 95.62 85 GLU A O 1
ATOM 703 N N . GLN A 1 86 ? -6.715 23.375 8.711 1 97 86 GLN A N 1
ATOM 704 C CA . GLN A 1 86 ? -7.344 24 9.859 1 97 86 GLN A CA 1
ATOM 705 C C . GLN A 1 86 ? -6.328 24.812 10.672 1 97 86 GLN A C 1
ATOM 707 O O . GLN A 1 86 ? -6.605 25.938 11.086 1 97 86 GLN A O 1
ATOM 712 N N . LEU A 1 87 ? -5.168 24.344 10.844 1 96.12 87 LEU A N 1
ATOM 713 C CA . LEU A 1 87 ? -4.105 25.016 11.578 1 96.12 87 LEU A CA 1
ATOM 714 C C . LEU A 1 87 ? -3.627 26.25 10.82 1 96.12 87 LEU A C 1
ATOM 716 O O . LEU A 1 87 ? -3.346 27.281 11.43 1 96.12 87 LEU A O 1
ATOM 720 N N . ARG A 1 88 ? -3.566 26.078 9.562 1 95.56 88 ARG A N 1
ATOM 721 C CA . ARG A 1 88 ? -3.172 27.203 8.719 1 95.56 88 ARG A CA 1
ATOM 722 C C . ARG A 1 88 ? -4.176 28.344 8.828 1 95.56 88 ARG A C 1
ATOM 724 O O . ARG A 1 88 ? -3.787 29.5 8.953 1 95.56 88 ARG A O 1
ATOM 731 N N . ARG A 1 89 ? -5.465 28.094 8.867 1 96.25 89 ARG A N 1
ATOM 732 C CA . ARG A 1 89 ? -6.516 29.094 9.016 1 96.25 89 ARG A CA 1
ATOM 733 C C . ARG A 1 89 ? -6.438 29.766 10.383 1 96.25 89 ARG A C 1
ATOM 735 O O . ARG A 1 89 ? -6.539 31 10.477 1 96.25 89 ARG A O 1
ATOM 742 N N . ARG A 1 90 ? -6.219 28.984 11.281 1 94.38 90 ARG A N 1
ATOM 743 C CA . ARG A 1 90 ? -6.098 29.516 12.633 1 94.38 90 ARG A CA 1
ATOM 744 C C . ARG A 1 90 ? -4.875 30.422 12.758 1 94.38 90 ARG A C 1
ATOM 746 O O . ARG A 1 90 ? -4.957 31.5 13.344 1 94.38 90 ARG A O 1
ATOM 753 N N . ARG A 1 91 ? -3.834 29.938 12.211 1 92.44 91 ARG A N 1
ATOM 754 C CA . ARG A 1 91 ? -2.613 30.75 12.203 1 92.44 91 ARG A CA 1
ATOM 755 C C . ARG A 1 91 ? -2.836 32.062 11.492 1 92.44 91 ARG A C 1
ATOM 757 O O . ARG A 1 91 ? -2.445 33.125 11.992 1 92.44 91 ARG A O 1
ATOM 764 N N . ASP A 1 92 ? -3.457 32.094 10.469 1 94 92 ASP A N 1
ATOM 765 C CA . ASP A 1 92 ? -3.723 33.312 9.695 1 94 92 ASP A CA 1
ATOM 766 C C . ASP A 1 92 ? -4.648 34.25 10.453 1 94 92 ASP A C 1
ATOM 768 O O . ASP A 1 92 ? -4.477 35.469 10.406 1 94 92 ASP A O 1
ATOM 772 N N . GLN A 1 93 ? -5.57 33.719 11.148 1 93.56 93 GLN A N 1
ATOM 773 C CA . GLN A 1 93 ? -6.473 34.5 11.977 1 93.56 93 GLN A CA 1
ATOM 774 C C . GLN A 1 93 ? -5.719 35.188 13.109 1 93.56 93 GLN A C 1
ATOM 776 O O . GLN A 1 93 ? -5.938 36.375 13.383 1 93.56 93 GLN A O 1
ATOM 781 N N . LEU A 1 94 ? -4.797 34.562 13.703 1 89.25 94 LEU A N 1
ATOM 782 C CA . LEU A 1 94 ? -3.99 35.094 14.789 1 89.25 94 LEU A CA 1
ATOM 783 C C . LEU A 1 94 ? -3.029 36.156 14.258 1 89.25 94 LEU A C 1
ATOM 785 O O . LEU A 1 94 ? -2.824 37.188 14.906 1 89.25 94 LEU A O 1
ATOM 789 N N . LYS A 1 95 ? -2.494 35.875 13.125 1 90.25 95 LYS A N 1
ATOM 790 C CA . LYS A 1 95 ? -1.607 36.844 12.484 1 90.25 95 LYS A CA 1
ATOM 791 C C . LYS A 1 95 ? -2.348 38.125 12.164 1 90.25 95 LYS A C 1
ATOM 793 O O . LYS A 1 95 ? -1.818 39.219 12.375 1 90.25 95 LYS A O 1
ATOM 798 N N . HIS A 1 96 ? -3.57 38.062 11.75 1 90.38 96 HIS A N 1
ATOM 799 C CA . HIS A 1 96 ? -4.402 39.219 11.445 1 90.38 96 HIS A CA 1
ATOM 800 C C . HIS A 1 96 ? -4.75 40 12.711 1 90.38 96 HIS A C 1
ATOM 802 O O . HIS A 1 96 ? -4.695 41.219 12.727 1 90.38 96 HIS A O 1
ATOM 808 N N . LYS A 1 97 ? -5.027 39.312 13.758 1 85.62 97 LYS A N 1
ATOM 809 C CA . LYS A 1 97 ? -5.34 39.938 15.031 1 85.62 97 LYS A CA 1
ATOM 810 C C . LYS A 1 97 ? -4.133 40.688 15.586 1 85.62 97 LYS A C 1
ATOM 812 O O . LYS A 1 97 ? -4.27 41.812 16.078 1 85.62 97 LYS A O 1
ATOM 817 N N . LEU A 1 98 ? -3.008 40.156 15.383 1 83.62 98 LEU A N 1
ATOM 818 C CA . LEU A 1 98 ? -1.78 40.781 15.875 1 83.62 98 LEU A CA 1
ATOM 819 C C . LEU A 1 98 ? -1.428 42.031 15.055 1 83.62 98 LEU A C 1
ATOM 821 O O . LEU A 1 98 ? -0.894 43 15.594 1 83.62 98 LEU A O 1
ATOM 825 N N . GLU A 1 99 ? -1.688 41.938 13.82 1 83.12 99 GLU A N 1
ATOM 826 C CA . GLU A 1 99 ? -1.403 43.062 12.93 1 83.12 99 GLU A CA 1
ATOM 827 C C . GLU A 1 99 ? -2.305 44.25 13.234 1 83.12 99 GLU A C 1
ATOM 829 O O . GLU A 1 99 ? -1.948 45.406 12.945 1 83.12 99 GLU A O 1
ATOM 834 N N . GLN A 1 100 ? -3.539 44.188 13.891 1 76.75 100 GLN A N 1
ATOM 835 C CA . GLN A 1 100 ? -4.469 45.25 14.266 1 76.75 100 GLN A CA 1
ATOM 836 C C . GLN A 1 100 ? -4.055 45.906 15.578 1 76.75 100 GLN A C 1
ATOM 838 O O . GLN A 1 100 ? -4.504 47 15.898 1 76.75 100 GLN A O 1
ATOM 843 N N . TYR A 1 101 ? -3.232 45.312 16.422 1 67.19 101 TYR A N 1
ATOM 844 C CA . TYR A 1 101 ? -2.756 45.906 17.656 1 67.19 101 TYR A CA 1
ATOM 845 C C . TYR A 1 101 ? -1.629 46.906 17.391 1 67.19 101 TYR A C 1
ATOM 847 O O . TYR A 1 101 ? -0.774 46.656 16.531 1 67.19 101 TYR A O 1
ATOM 855 N N . PRO A 1 102 ? -1.768 48.344 17.766 1 56 102 PRO A N 1
ATOM 856 C CA . PRO A 1 102 ? -0.754 49.375 17.531 1 56 102 PRO A CA 1
ATOM 857 C C . PRO A 1 102 ? 0.659 48.875 17.859 1 56 102 PRO A C 1
ATOM 859 O O . PRO A 1 102 ? 0.856 48.125 18.812 1 56 102 PRO A O 1
ATOM 862 N N . SER A 1 103 ? 1.482 48.594 17 1 53.75 103 SER A N 1
ATOM 863 C CA . SER A 1 103 ? 2.896 48.312 17.234 1 53.75 103 SER A CA 1
ATOM 864 C C . SER A 1 103 ? 3.414 49.094 18.438 1 53.75 103 SER A C 1
ATOM 866 O O . SER A 1 103 ? 3.227 50.312 18.516 1 53.75 103 SER A O 1
ATOM 868 N N . SER A 1 104 ? 3.414 48.719 19.625 1 49.47 104 SER A N 1
ATOM 869 C CA . SER A 1 104 ? 3.916 49.469 20.766 1 49.47 104 SER A CA 1
ATOM 870 C C . SER A 1 104 ? 5.027 50.406 20.359 1 49.47 104 SER A C 1
ATOM 872 O O . SER A 1 104 ? 5.379 51.344 21.109 1 49.47 104 SER A O 1
ATOM 874 N N . LYS A 1 105 ? 5.852 50.156 19.438 1 49.66 105 LYS A N 1
ATOM 875 C CA . LYS A 1 105 ? 6.918 51.125 19.172 1 49.66 105 LYS A CA 1
ATOM 876 C C . LYS A 1 105 ? 6.348 52.469 18.734 1 49.66 105 LYS A C 1
ATOM 878 O O . LYS A 1 105 ? 6.961 53.531 18.953 1 49.66 105 LYS A O 1
ATOM 883 N N . ASN A 1 106 ? 5.383 52.438 17.922 1 46.16 106 ASN A N 1
ATOM 884 C CA . ASN A 1 106 ? 5.117 53.75 17.359 1 46.16 106 ASN A CA 1
ATOM 885 C C . ASN A 1 106 ? 4.27 54.625 18.297 1 46.16 106 ASN A C 1
ATOM 887 O O . ASN A 1 106 ? 3.955 55.781 17.984 1 46.16 106 ASN A O 1
ATOM 891 N N . LYS A 1 107 ? 3.684 54.031 19.281 1 45.84 107 LYS A N 1
ATOM 892 C CA . LYS A 1 107 ? 2.92 55 20.078 1 45.84 107 LYS A CA 1
ATOM 893 C C . LYS A 1 107 ? 3.844 55.875 20.922 1 45.84 107 LYS A C 1
ATOM 895 O O . LYS A 1 107 ? 3.471 57 21.297 1 45.84 107 LYS A O 1
ATOM 900 N N . TYR A 1 108 ? 4.926 55.344 21.422 1 40.5 108 TYR A N 1
ATOM 901 C CA . TYR A 1 108 ? 5.652 56.25 22.297 1 40.5 108 TYR A CA 1
ATOM 902 C C . TYR A 1 108 ? 6.238 57.438 21.516 1 40.5 108 TYR A C 1
ATOM 904 O O . TYR A 1 108 ? 6.738 58.375 22.109 1 40.5 108 TYR A O 1
ATOM 912 N N . VAL A 1 109 ? 6.559 57.281 20.281 1 42.62 109 VAL A N 1
ATOM 913 C CA . VAL A 1 109 ? 7.301 58.438 19.844 1 42.62 109 VAL A CA 1
ATOM 914 C C . VAL A 1 109 ? 6.348 59.625 19.703 1 42.62 109 VAL A C 1
ATOM 916 O O . VAL A 1 109 ? 6.781 60.75 19.422 1 42.62 109 VAL A O 1
ATOM 919 N N . LYS A 1 110 ? 5.184 59.469 19.312 1 43.66 110 LYS A N 1
ATOM 920 C CA . LYS A 1 110 ? 4.762 60.75 18.812 1 43.66 110 LYS A CA 1
ATOM 921 C C . LYS A 1 110 ? 4.551 61.75 19.953 1 43.66 110 LYS A C 1
ATOM 923 O O . LYS A 1 110 ? 4.777 62.938 19.781 1 43.66 110 LYS A O 1
ATOM 928 N N . VAL A 1 111 ? 3.938 61.406 20.969 1 39.19 111 VAL A N 1
ATOM 929 C CA . VAL A 1 111 ? 3.369 62.594 21.641 1 39.19 111 VAL A CA 1
ATOM 930 C C . VAL A 1 111 ? 4.453 63.312 22.422 1 39.19 111 VAL A C 1
ATOM 932 O O . VAL A 1 111 ? 4.156 64.062 23.344 1 39.19 111 VAL A O 1
ATOM 935 N N . ILE A 1 112 ? 5.703 62.781 22.359 1 41.06 112 ILE A N 1
ATOM 936 C CA . ILE A 1 112 ? 6.398 63.688 23.266 1 41.06 112 ILE A CA 1
ATOM 937 C C . ILE A 1 112 ? 6.398 65.125 22.688 1 41.06 112 ILE A C 1
ATOM 939 O O . ILE A 1 112 ? 6.941 65.312 21.609 1 41.06 112 ILE A O 1
ATOM 943 N N . PRO A 1 113 ? 5.395 65.938 22.922 1 35.66 113 PRO A N 1
ATOM 944 C CA . PRO A 1 113 ? 5.488 67.312 22.531 1 35.66 113 PRO A CA 1
ATOM 945 C C . PRO A 1 113 ? 6.883 67.938 22.766 1 35.66 113 PRO A C 1
ATOM 947 O O . PRO A 1 113 ? 7.629 67.438 23.609 1 35.66 113 PRO A O 1
ATOM 950 N N . ASP A 1 114 ? 7.629 68.375 21.672 1 38.84 114 ASP A N 1
ATOM 951 C CA . ASP A 1 114 ? 8.758 69.25 21.562 1 38.84 114 ASP A CA 1
ATOM 952 C C . ASP A 1 114 ? 8.766 70.25 22.703 1 38.84 114 ASP A C 1
ATOM 954 O O . ASP A 1 114 ? 9.477 71.25 22.656 1 38.84 114 ASP A O 1
ATOM 958 N N . ILE A 1 115 ? 7.98 70.188 23.719 1 40.97 115 ILE A N 1
ATOM 959 C CA . ILE A 1 115 ? 8.039 71.312 24.672 1 40.97 115 ILE A CA 1
ATOM 960 C C . ILE A 1 115 ? 9.414 71.375 25.328 1 40.97 115 ILE A C 1
ATOM 962 O O . ILE A 1 115 ? 9.781 72.375 25.938 1 40.97 115 ILE A O 1
ATOM 966 N N . LEU A 1 116 ? 10.133 70.25 25.359 1 39.12 116 LEU A N 1
ATOM 967 C CA . LEU A 1 116 ? 11.266 70.5 26.25 1 39.12 116 LEU A CA 1
ATOM 968 C C . LEU A 1 116 ? 12.352 71.312 25.531 1 39.12 116 LEU A C 1
ATOM 970 O O . LEU A 1 116 ? 13.453 71.438 26.047 1 39.12 116 LEU A O 1
ATOM 974 N N . LEU A 1 117 ? 12.156 71.5 24.172 1 40.19 117 LEU A N 1
ATOM 975 C CA . LEU A 1 117 ? 13.266 72.25 23.609 1 40.19 117 LEU A CA 1
ATOM 976 C C . LEU A 1 117 ? 13.375 73.625 24.25 1 40.19 117 LEU A C 1
ATOM 978 O O . LEU A 1 117 ? 14.094 74.5 23.766 1 40.19 117 LEU A O 1
ATOM 982 N N . PHE A 1 118 ? 12.461 74 25.125 1 35.5 118 PHE A N 1
ATOM 983 C CA . PHE A 1 118 ? 12.609 75.375 25.391 1 35.5 118 PHE A CA 1
ATOM 984 C C . PHE A 1 118 ? 13.922 75.688 26.094 1 35.5 118 PHE A C 1
ATOM 986 O O . PHE A 1 118 ? 14.508 76.75 25.922 1 35.5 118 PHE A O 1
ATOM 993 N N . HIS A 1 119 ? 14.336 75.062 27.141 1 34.59 119 HIS A N 1
ATOM 994 C CA . HIS A 1 119 ? 14.828 76 28.141 1 34.59 119 HIS A CA 1
ATOM 995 C C . HIS A 1 119 ? 16.25 76.438 27.828 1 34.59 119 HIS A C 1
ATOM 997 O O . HIS A 1 119 ? 16.641 77.562 28.094 1 34.59 119 HIS A O 1
ATOM 1003 N N . SER A 1 120 ? 17.266 75.625 27.828 1 35.88 120 SER A N 1
ATOM 1004 C CA . SER A 1 120 ? 18.359 76.062 28.688 1 35.88 120 SER A CA 1
ATOM 1005 C C . SER A 1 120 ? 19.188 77.188 27.984 1 35.88 120 SER A C 1
ATOM 1007 O O . SER A 1 120 ? 19.609 77 26.844 1 35.88 120 SER A O 1
ATOM 1009 N N . PRO A 1 121 ? 19.047 78.438 28.391 1 35.97 121 PRO A N 1
ATOM 1010 C CA . PRO A 1 121 ? 19.828 79.562 27.969 1 35.97 121 PRO A CA 1
ATOM 1011 C C . PRO A 1 121 ? 21.328 79.375 28.047 1 35.97 121 PRO A C 1
ATOM 1013 O O . PRO A 1 121 ? 21.781 78.562 28.875 1 35.97 121 PRO A O 1
ATOM 1016 N N . ALA A 1 122 ? 22.062 79.438 26.875 1 35.56 122 ALA A N 1
ATOM 1017 C CA . ALA A 1 122 ? 23.484 79.438 26.516 1 35.56 122 ALA A CA 1
ATOM 1018 C C . ALA A 1 122 ? 24.25 80.438 27.406 1 35.56 122 ALA A C 1
ATOM 1020 O O . ALA A 1 122 ? 24.109 81.625 27.266 1 35.56 122 ALA A O 1
ATOM 1021 N N . SER A 1 123 ? 24.266 80.188 28.75 1 32.78 123 SER A N 1
ATOM 1022 C CA . SER A 1 123 ? 25 81.062 29.609 1 32.78 123 SER A CA 1
ATOM 1023 C C . SER A 1 123 ? 26.484 81.125 29.219 1 32.78 123 SER A C 1
ATOM 1025 O O . SER A 1 123 ? 27.297 81.75 29.922 1 32.78 123 SER A O 1
ATOM 1027 N N . ALA A 1 124 ? 27.094 80.438 28.359 1 32.5 124 ALA A N 1
ATOM 1028 C CA . ALA A 1 124 ? 28.516 80.312 28.594 1 32.5 124 ALA A CA 1
ATOM 1029 C C . ALA A 1 124 ? 29.25 81.625 28.312 1 32.5 124 ALA A C 1
ATOM 1031 O O . ALA A 1 124 ? 30.047 81.688 27.375 1 32.5 124 ALA A O 1
ATOM 1032 N N . ALA A 1 125 ? 28.641 82.875 28.578 1 34.34 125 ALA A N 1
ATOM 1033 C CA . ALA A 1 125 ? 29.562 83.875 28.141 1 34.34 125 ALA A CA 1
ATOM 1034 C C . ALA A 1 125 ? 30.812 83.938 29.016 1 34.34 125 ALA A C 1
ATOM 1036 O O . ALA A 1 125 ? 30.734 84.25 30.203 1 34.34 125 ALA A O 1
ATOM 1037 N N . ARG A 1 126 ? 31.688 83 28.922 1 33.91 126 ARG A N 1
ATOM 1038 C CA . ARG A 1 126 ? 32.969 82.938 29.641 1 33.91 126 ARG A CA 1
ATOM 1039 C C . ARG A 1 126 ? 33.812 84.188 29.297 1 33.91 126 ARG A C 1
ATOM 1041 O O . ARG A 1 126 ? 34.469 84.25 28.25 1 33.91 126 ARG A O 1
ATOM 1048 N N . VAL A 1 127 ? 33.188 85.375 29.453 1 33.12 127 VAL A N 1
ATOM 1049 C CA . VAL A 1 127 ? 34.094 86.438 29.156 1 33.12 127 VAL A CA 1
ATOM 1050 C C . VAL A 1 127 ? 35.188 86.562 30.234 1 33.12 127 VAL A C 1
ATOM 1052 O O . VAL A 1 127 ? 36.031 87.438 30.203 1 33.12 127 VAL A O 1
ATOM 1055 N N . ASN A 1 128 ? 35.562 85.625 31.078 1 28.09 128 ASN A N 1
ATOM 1056 C CA . ASN A 1 128 ? 36.312 86.25 32.188 1 28.09 128 ASN A CA 1
ATOM 1057 C C . ASN A 1 128 ? 37.438 87.125 31.703 1 28.09 128 ASN A C 1
ATOM 1059 O O . ASN A 1 128 ? 38.094 86.812 30.703 1 28.09 128 ASN A O 1
ATOM 1063 N N . PRO A 1 129 ? 37.938 88.25 32.531 1 29.78 129 PRO A N 1
ATOM 1064 C CA . PRO A 1 129 ? 38.594 89.5 32.688 1 29.78 129 PRO A CA 1
ATOM 1065 C C . PRO A 1 129 ? 40.125 89.375 32.625 1 29.78 129 PRO A C 1
ATOM 1067 O O . PRO A 1 129 ? 40.75 88.812 33.5 1 29.78 129 PRO A O 1
ATOM 1070 N N . ARG A 1 130 ? 41.031 88.812 31.781 1 33.44 130 ARG A N 1
ATOM 1071 C CA . ARG A 1 130 ? 42.469 89.062 31.875 1 33.44 130 ARG A CA 1
ATOM 1072 C C . ARG A 1 130 ? 42.781 90.562 31.859 1 33.44 130 ARG A C 1
ATOM 1074 O O . ARG A 1 130 ? 42.531 91.25 30.859 1 33.44 130 ARG A O 1
ATOM 1081 N N . ASN A 1 131 ? 42.344 91.5 32.875 1 23.56 131 ASN A N 1
ATOM 1082 C CA . ASN A 1 131 ? 43.062 92.75 33.094 1 23.56 131 ASN A CA 1
ATOM 1083 C C . ASN A 1 131 ? 44.562 92.562 33.125 1 23.56 131 ASN A C 1
ATOM 1085 O O . ASN A 1 131 ? 45.062 91.812 34 1 23.56 131 ASN A O 1
ATOM 1089 N N . ARG A 1 132 ? 45.25 92.75 31.969 1 23.55 132 ARG A N 1
ATOM 1090 C CA . ARG A 1 132 ? 46.594 93.312 31.781 1 23.55 132 ARG A CA 1
ATOM 1091 C C . ARG A 1 132 ? 46.688 94.625 32.531 1 23.55 132 ARG A C 1
ATOM 1093 O O . ARG A 1 132 ? 45.781 95.438 32.531 1 23.55 132 ARG A O 1
ATOM 1100 N N . GLU B 1 1 ? -12.383 -83.75 -8.773 1 35.44 1 GLU B N 1
ATOM 1101 C CA . GLU B 1 1 ? -11.508 -82.688 -9.312 1 35.44 1 GLU B CA 1
ATOM 1102 C C . GLU B 1 1 ? -12.172 -81.312 -9.242 1 35.44 1 GLU B C 1
ATOM 1104 O O . GLU B 1 1 ? -13.062 -81 -10.047 1 35.44 1 GLU B O 1
ATOM 1109 N N . GLU B 1 2 ? -12.547 -80.812 -8.008 1 42.22 2 GLU B N 1
ATOM 1110 C CA . GLU B 1 2 ? -13.18 -79.562 -7.539 1 42.22 2 GLU B CA 1
ATOM 1111 C C . GLU B 1 2 ? -12.391 -78.312 -7.98 1 42.22 2 GLU B C 1
ATOM 1113 O O . GLU B 1 2 ? -11.211 -78.188 -7.637 1 42.22 2 GLU B O 1
ATOM 1118 N N . ASP B 1 3 ? -12.477 -77.812 -9.234 1 42.19 3 ASP B N 1
ATOM 1119 C CA . ASP B 1 3 ? -11.961 -76.625 -9.859 1 42.19 3 ASP B CA 1
ATOM 1120 C C . ASP B 1 3 ? -12.172 -75.375 -8.969 1 42.19 3 ASP B C 1
ATOM 1122 O O . ASP B 1 3 ? -13.312 -75 -8.688 1 42.19 3 ASP B O 1
ATOM 1126 N N . GLU B 1 4 ? -11.422 -75.25 -7.867 1 44.66 4 GLU B N 1
ATOM 1127 C CA . GLU B 1 4 ? -11.312 -74.062 -7.062 1 44.66 4 GLU B CA 1
ATOM 1128 C C . GLU B 1 4 ? -11.141 -72.812 -7.945 1 44.66 4 GLU B C 1
ATOM 1130 O O . GLU B 1 4 ? -10.156 -72.688 -8.672 1 44.66 4 GLU B O 1
ATOM 1135 N N . GLU B 1 5 ? -12.227 -72.312 -8.633 1 48.06 5 GLU B N 1
ATOM 1136 C CA . GLU B 1 5 ? -12.234 -71.062 -9.336 1 48.06 5 GLU B CA 1
ATOM 1137 C C . GLU B 1 5 ? -11.5 -69.938 -8.531 1 48.06 5 GLU B C 1
ATOM 1139 O O . GLU B 1 5 ? -11.805 -69.75 -7.363 1 48.06 5 GLU B O 1
ATOM 1144 N N . GLU B 1 6 ? -10.172 -69.812 -8.672 1 50.28 6 GLU B N 1
ATOM 1145 C CA . GLU B 1 6 ? -9.375 -68.688 -8.195 1 50.28 6 GLU B CA 1
ATOM 1146 C C . GLU B 1 6 ? -10.109 -67.375 -8.414 1 50.28 6 GLU B C 1
ATOM 1148 O O . GLU B 1 6 ? -10.391 -67 -9.555 1 50.28 6 GLU B O 1
ATOM 1153 N N . ILE B 1 7 ? -11.086 -67 -7.555 1 54.25 7 ILE B N 1
ATOM 1154 C CA . ILE B 1 7 ? -11.625 -65.625 -7.539 1 54.25 7 ILE B CA 1
ATOM 1155 C C . ILE B 1 7 ? -10.484 -64.625 -7.641 1 54.25 7 ILE B C 1
ATOM 1157 O O . ILE B 1 7 ? -9.586 -64.625 -6.793 1 54.25 7 ILE B O 1
ATOM 1161 N N . ASP B 1 8 ? -9.938 -64.375 -8.82 1 54.19 8 ASP B N 1
ATOM 1162 C CA . ASP B 1 8 ? -9.07 -63.219 -8.977 1 54.19 8 ASP B CA 1
ATOM 1163 C C . ASP B 1 8 ? -9.57 -62.031 -8.141 1 54.19 8 ASP B C 1
ATOM 1165 O O . ASP B 1 8 ? -10.695 -61.562 -8.328 1 54.19 8 ASP B O 1
ATOM 1169 N N . VAL B 1 9 ? -9.227 -62 -6.914 1 51.03 9 VAL B N 1
ATOM 1170 C CA . VAL B 1 9 ? -9.445 -60.812 -6.105 1 51.03 9 VAL B CA 1
ATOM 1171 C C . VAL B 1 9 ? -9.078 -59.562 -6.914 1 51.03 9 VAL B C 1
ATOM 1173 O O . VAL B 1 9 ? -7.902 -59.312 -7.195 1 51.03 9 VAL B O 1
ATOM 1176 N N . VAL B 1 10 ? -9.766 -59.219 -8.047 1 53.53 10 VAL B N 1
ATOM 1177 C CA . VAL B 1 10 ? -9.656 -57.906 -8.672 1 53.53 10 VAL B CA 1
ATOM 1178 C C . VAL B 1 10 ? -9.391 -56.844 -7.602 1 53.53 10 VAL B C 1
ATOM 1180 O O . VAL B 1 10 ? -10.094 -56.781 -6.594 1 53.53 10 VAL B O 1
ATOM 1183 N N . THR B 1 11 ? -8.18 -56.531 -7.348 1 56.38 11 THR B N 1
ATOM 1184 C CA . THR B 1 11 ? -7.762 -55.344 -6.625 1 56.38 11 THR B CA 1
ATOM 1185 C C . THR B 1 11 ? -8.82 -54.25 -6.727 1 56.38 11 THR B C 1
ATOM 1187 O O . THR B 1 11 ? -9.25 -53.875 -7.828 1 56.38 11 THR B O 1
ATOM 1190 N N . PRO B 1 12 ? -9.789 -54.125 -5.883 1 56.62 12 PRO B N 1
ATOM 1191 C CA . PRO B 1 12 ? -11 -53.312 -5.93 1 56.62 12 PRO B CA 1
ATOM 1192 C C . PRO B 1 12 ? -10.773 -51.969 -6.598 1 56.62 12 PRO B C 1
ATOM 1194 O O . PRO B 1 12 ? -9.758 -51.312 -6.348 1 56.62 12 PRO B O 1
ATOM 1197 N N . ARG B 1 13 ? -11.242 -51.625 -7.875 1 60.28 13 ARG B N 1
ATOM 1198 C CA . ARG B 1 13 ? -11.508 -50.344 -8.547 1 60.28 13 ARG B CA 1
ATOM 1199 C C . ARG B 1 13 ? -11.586 -49.188 -7.539 1 60.28 13 ARG B C 1
ATOM 1201 O O . ARG B 1 13 ? -11.656 -48.031 -7.926 1 60.28 13 ARG B O 1
ATOM 1208 N N . THR B 1 14 ? -11.633 -49.594 -6.25 1 64.75 14 THR B N 1
ATOM 1209 C CA . THR B 1 14 ? -11.867 -48.625 -5.188 1 64.75 14 THR B CA 1
ATOM 1210 C C . THR B 1 14 ? -10.648 -47.719 -5.004 1 64.75 14 THR B C 1
ATOM 1212 O O . THR B 1 14 ? -10.789 -46.531 -4.77 1 64.75 14 THR B O 1
ATOM 1215 N N . SER B 1 15 ? -9.438 -48.469 -5.219 1 72 15 SER B N 1
ATOM 1216 C CA . SER B 1 15 ? -8.242 -47.688 -4.914 1 72 15 SER B CA 1
ATOM 1217 C C . SER B 1 15 ? -8.008 -46.625 -5.965 1 72 15 SER B C 1
ATOM 1219 O O . SER B 1 15 ? -7.652 -45.469 -5.633 1 72 15 SER B O 1
ATOM 1221 N N . ASP B 1 16 ? -8.234 -47.094 -7.203 1 76.44 16 ASP B N 1
ATOM 1222 C CA . ASP B 1 16 ? -8.07 -46.156 -8.297 1 76.44 16 ASP B CA 1
ATOM 1223 C C . ASP B 1 16 ? -9.156 -45.062 -8.258 1 76.44 16 ASP B C 1
ATOM 1225 O O . ASP B 1 16 ? -8.875 -43.906 -8.508 1 76.44 16 ASP B O 1
ATOM 1229 N N . SER B 1 17 ? -10.438 -45.719 -8.062 1 79.5 17 SER B N 1
ATOM 1230 C CA . SER B 1 17 ? -11.547 -44.812 -7.949 1 79.5 17 SER B CA 1
ATOM 1231 C C . SER B 1 17 ? -11.328 -43.812 -6.816 1 79.5 17 SER B C 1
ATOM 1233 O O . SER B 1 17 ? -11.578 -42.594 -6.977 1 79.5 17 SER B O 1
ATOM 1235 N N . GLU B 1 18 ? -10.859 -44.281 -5.695 1 84.25 18 GLU B N 1
ATOM 1236 C CA . GLU B 1 18 ? -10.578 -43.406 -4.547 1 84.25 18 GLU B CA 1
ATOM 1237 C C . GLU B 1 18 ? -9.469 -42.406 -4.859 1 84.25 18 GLU B C 1
ATOM 1239 O O . GLU B 1 18 ? -9.531 -41.25 -4.441 1 84.25 18 GLU B O 1
ATOM 1244 N N . GLU B 1 19 ? -8.438 -42.938 -5.512 1 87.75 19 GLU B N 1
ATOM 1245 C CA . GLU B 1 19 ? -7.34 -42.062 -5.902 1 87.75 19 GLU B CA 1
ATOM 1246 C C . GLU B 1 19 ? -7.805 -41 -6.898 1 87.75 19 GLU B C 1
ATOM 1248 O O . GLU B 1 19 ? -7.379 -39.875 -6.824 1 87.75 19 GLU B O 1
ATOM 1253 N N . ASN B 1 20 ? -8.617 -41.5 -7.816 1 88.81 20 ASN B N 1
ATOM 1254 C CA . ASN B 1 20 ? -9.188 -40.562 -8.781 1 88.81 20 ASN B CA 1
ATOM 1255 C C . ASN B 1 20 ? -10.055 -39.5 -8.094 1 88.81 20 ASN B C 1
ATOM 1257 O O . ASN B 1 20 ? -10 -38.312 -8.43 1 88.81 20 ASN B O 1
ATOM 1261 N N . ASP B 1 21 ? -10.836 -39.875 -7.199 1 89.38 21 ASP B N 1
ATOM 1262 C CA . ASP B 1 21 ? -11.688 -38.969 -6.445 1 89.38 21 ASP B CA 1
ATOM 1263 C C . ASP B 1 21 ? -10.852 -37.969 -5.641 1 89.38 21 ASP B C 1
ATOM 1265 O O . ASP B 1 21 ? -11.195 -36.812 -5.547 1 89.38 21 ASP B O 1
ATOM 1269 N N . LYS B 1 22 ? -9.844 -38.469 -5.074 1 92.5 22 LYS B N 1
ATOM 1270 C CA . LYS B 1 22 ? -8.93 -37.594 -4.344 1 92.5 22 LYS B CA 1
ATOM 1271 C C . LYS B 1 22 ? -8.297 -36.562 -5.273 1 92.5 22 LYS B C 1
ATOM 1273 O O . LYS B 1 22 ? -8.164 -35.406 -4.91 1 92.5 22 LYS B O 1
ATOM 1278 N N . ARG B 1 23 ? -7.938 -37.031 -6.359 1 95.5 23 ARG B N 1
ATOM 1279 C CA . ARG B 1 23 ? -7.34 -36.156 -7.352 1 95.5 23 ARG B CA 1
ATOM 1280 C C . ARG B 1 23 ? -8.328 -35.062 -7.793 1 95.5 23 ARG B C 1
ATOM 1282 O O . ARG B 1 23 ? -7.961 -33.906 -7.914 1 95.5 23 ARG B O 1
ATOM 1289 N N . ARG B 1 24 ? -9.539 -35.469 -8.062 1 95.94 24 ARG B N 1
ATOM 1290 C CA . ARG B 1 24 ? -10.586 -34.531 -8.445 1 95.94 24 ARG B CA 1
ATOM 1291 C C . ARG B 1 24 ? -10.805 -33.469 -7.363 1 95.94 24 ARG B C 1
ATOM 1293 O O . ARG B 1 24 ? -10.93 -32.281 -7.664 1 95.94 24 ARG B O 1
ATOM 1300 N N . THR B 1 25 ? -10.914 -33.875 -6.105 1 96.81 25 THR B N 1
ATOM 1301 C CA . THR B 1 25 ? -11.102 -32.969 -4.98 1 96.81 25 THR B CA 1
ATOM 1302 C C . THR B 1 25 ? -9.938 -31.969 -4.887 1 96.81 25 THR B C 1
ATOM 1304 O O . THR B 1 25 ? -10.156 -30.766 -4.699 1 96.81 25 THR B O 1
ATOM 1307 N N . HIS B 1 26 ? -8.672 -32.469 -4.984 1 97.12 26 HIS B N 1
ATOM 1308 C CA . HIS B 1 26 ? -7.484 -31.609 -4.949 1 97.12 26 HIS B CA 1
ATOM 1309 C C . HIS B 1 26 ? -7.559 -30.516 -6.02 1 97.12 26 HIS B C 1
ATOM 1311 O O . HIS B 1 26 ? -7.301 -29.344 -5.738 1 97.12 26 HIS B O 1
ATOM 1317 N N . ASN B 1 27 ? -7.938 -30.938 -7.188 1 97.62 27 ASN B N 1
ATOM 1318 C CA . ASN B 1 27 ? -8.016 -30 -8.305 1 97.62 27 ASN B CA 1
ATOM 1319 C C . ASN B 1 27 ? -9.055 -28.906 -8.047 1 97.62 27 ASN B C 1
ATOM 1321 O O . ASN B 1 27 ? -8.82 -27.734 -8.352 1 97.62 27 ASN B O 1
ATOM 1325 N N . VAL B 1 28 ? -10.156 -29.344 -7.508 1 98.19 28 VAL B N 1
ATOM 1326 C CA . VAL B 1 28 ? -11.227 -28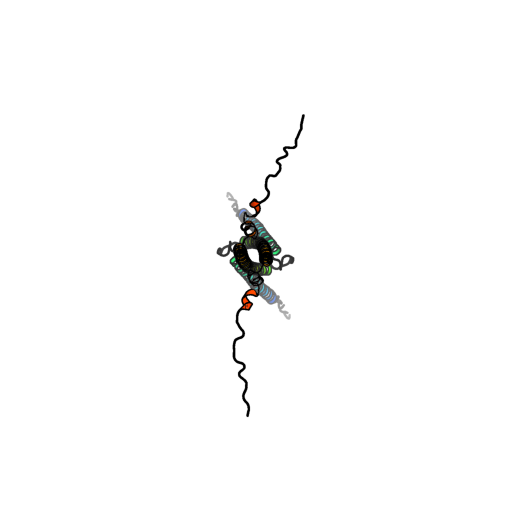.406 -7.203 1 98.19 28 VAL B CA 1
ATOM 1327 C C . VAL B 1 28 ? -10.742 -27.406 -6.152 1 98.19 28 VAL B C 1
ATOM 1329 O O . VAL B 1 28 ? -10.945 -26.188 -6.301 1 98.19 28 VAL B O 1
ATOM 1332 N N . LEU B 1 29 ? -10.047 -27.859 -5.152 1 98.38 29 LEU B N 1
ATOM 1333 C CA . LEU B 1 29 ? -9.555 -27.016 -4.07 1 98.38 29 LEU B CA 1
ATOM 1334 C C . LEU B 1 29 ? -8.484 -26.047 -4.574 1 98.38 29 LEU B C 1
ATOM 1336 O O . LEU B 1 29 ? -8.469 -24.875 -4.188 1 98.38 29 LEU B O 1
ATOM 1340 N N . GLU B 1 30 ? -7.672 -26.578 -5.418 1 97.44 30 GLU B N 1
ATOM 1341 C CA . GLU B 1 30 ? -6.613 -25.734 -5.977 1 97.44 30 GLU B CA 1
ATOM 1342 C C . GLU B 1 30 ? -7.191 -24.641 -6.859 1 97.44 30 GLU B C 1
ATOM 1344 O O . GLU B 1 30 ? -6.719 -23.5 -6.828 1 97.44 30 GLU B O 1
ATOM 1349 N N . ARG B 1 31 ? -8.203 -24.953 -7.617 1 98.19 31 ARG B N 1
ATOM 1350 C CA . ARG B 1 31 ? -8.883 -23.969 -8.438 1 98.19 31 ARG B CA 1
ATOM 1351 C C . ARG B 1 31 ? -9.5 -22.875 -7.574 1 98.19 31 ARG B C 1
ATOM 1353 O O . ARG B 1 31 ? -9.43 -21.688 -7.918 1 98.19 31 ARG B O 1
ATOM 1360 N N . GLN B 1 32 ? -10 -23.219 -6.504 1 98.19 32 GLN B N 1
ATOM 1361 C CA . GLN B 1 32 ? -10.578 -22.266 -5.566 1 98.19 32 GLN B CA 1
ATOM 1362 C C . GLN B 1 32 ? -9.508 -21.359 -4.984 1 98.19 32 GLN B C 1
ATOM 1364 O O . GLN B 1 32 ? -9.703 -20.141 -4.895 1 98.19 32 GLN B O 1
ATOM 1369 N N . ARG B 1 33 ? -8.492 -21.875 -4.531 1 98.31 33 ARG B N 1
ATOM 1370 C CA . ARG B 1 33 ? -7.383 -21.094 -3.988 1 98.31 33 ARG B CA 1
ATOM 1371 C C . ARG B 1 33 ? -6.855 -20.109 -5.016 1 98.31 33 ARG B C 1
ATOM 1373 O O . ARG B 1 33 ? -6.574 -18.953 -4.688 1 98.31 33 ARG B O 1
ATOM 1380 N N . ARG B 1 34 ? -6.691 -20.625 -6.242 1 98.38 34 ARG B N 1
ATOM 1381 C CA . ARG B 1 34 ? -6.199 -19.766 -7.32 1 98.38 34 ARG B CA 1
ATOM 1382 C C . ARG B 1 34 ? -7.133 -18.578 -7.551 1 98.38 34 ARG B C 1
ATOM 1384 O O . ARG B 1 34 ? -6.68 -17.453 -7.781 1 98.38 34 ARG B O 1
ATOM 1391 N N . ASN B 1 35 ? -8.367 -18.875 -7.523 1 98.38 35 ASN B N 1
ATOM 1392 C CA . ASN B 1 35 ? -9.352 -17.812 -7.715 1 98.38 35 ASN B CA 1
ATOM 1393 C C . ASN B 1 35 ? -9.297 -16.781 -6.594 1 98.38 35 ASN B C 1
ATOM 1395 O O . ASN B 1 35 ? -9.398 -15.586 -6.844 1 98.38 35 ASN B O 1
ATOM 1399 N N . GLU B 1 36 ? -9.188 -17.219 -5.406 1 98.62 36 GLU B N 1
ATOM 1400 C CA . GLU B 1 36 ? -9.062 -16.312 -4.27 1 98.62 36 GLU B CA 1
ATOM 1401 C C . GLU B 1 36 ? -7.836 -15.422 -4.406 1 98.62 36 GLU B C 1
ATOM 1403 O O . GLU B 1 36 ? -7.895 -14.227 -4.117 1 98.62 36 GLU B O 1
ATOM 1408 N N . LEU B 1 37 ? -6.832 -15.953 -4.777 1 98.62 37 LEU B N 1
ATOM 1409 C CA . LEU B 1 37 ? -5.605 -15.195 -4.988 1 98.62 37 LEU B CA 1
ATOM 1410 C C . LEU B 1 37 ? -5.801 -14.133 -6.066 1 98.62 37 LEU B C 1
ATOM 1412 O O . LEU B 1 37 ? -5.383 -12.984 -5.895 1 98.62 37 LEU B O 1
ATOM 1416 N N . LYS B 1 38 ? -6.379 -14.594 -7.09 1 98.12 38 LYS B N 1
ATOM 1417 C CA . LYS B 1 38 ? -6.668 -13.68 -8.188 1 98.12 38 LYS B CA 1
ATOM 1418 C C . LYS B 1 38 ? -7.516 -12.508 -7.715 1 98.12 38 LYS B C 1
ATOM 1420 O O . LYS B 1 38 ? -7.227 -11.352 -8.039 1 98.12 38 LYS B O 1
ATOM 1425 N N . LEU B 1 39 ? -8.523 -12.828 -7.027 1 98.31 39 LEU B N 1
ATOM 1426 C CA . LEU B 1 39 ? -9.422 -11.789 -6.527 1 98.31 39 LEU B CA 1
ATOM 1427 C C . LEU B 1 39 ? -8.68 -10.828 -5.605 1 98.31 39 LEU B C 1
ATOM 1429 O O . LEU B 1 39 ? -8.945 -9.625 -5.617 1 98.31 39 LEU B O 1
ATOM 1433 N N . SER B 1 40 ? -7.82 -11.312 -4.824 1 98.88 40 SER B N 1
ATOM 1434 C CA . SER B 1 40 ? -7.031 -10.469 -3.939 1 98.88 40 SER B CA 1
ATOM 1435 C C . SER B 1 40 ? -6.113 -9.539 -4.73 1 98.88 40 SER B C 1
ATOM 1437 O O . SER B 1 40 ? -5.891 -8.391 -4.34 1 98.88 40 SER B O 1
ATOM 1439 N N . PHE B 1 41 ? -5.598 -9.992 -5.797 1 98.81 41 PHE B N 1
ATOM 1440 C CA . PHE B 1 41 ? -4.816 -9.133 -6.684 1 98.81 41 PHE B CA 1
ATOM 1441 C C . PHE B 1 41 ? -5.672 -7.988 -7.223 1 98.81 41 PHE B C 1
ATOM 1443 O O . PHE B 1 41 ? -5.223 -6.84 -7.266 1 98.81 41 PHE B O 1
ATOM 1450 N N . PHE B 1 42 ? -6.852 -8.328 -7.629 1 98.44 42 PHE B N 1
ATOM 1451 C CA . PHE B 1 42 ? -7.742 -7.324 -8.195 1 98.44 42 PHE B CA 1
ATOM 1452 C C . PHE B 1 42 ? -8.078 -6.254 -7.16 1 98.44 42 PHE B C 1
ATOM 1454 O O . PHE B 1 42 ? -8.086 -5.062 -7.477 1 98.44 42 PHE B O 1
ATOM 1461 N N . ALA B 1 43 ? -8.336 -6.688 -6.027 1 98.62 43 ALA B N 1
ATOM 1462 C CA . ALA B 1 43 ? -8.648 -5.75 -4.957 1 98.62 43 ALA B CA 1
ATOM 1463 C C . ALA B 1 43 ? -7.484 -4.801 -4.699 1 98.62 43 ALA B C 1
ATOM 1465 O O . ALA B 1 43 ? -7.684 -3.596 -4.516 1 98.62 43 ALA B O 1
ATOM 1466 N N . LEU B 1 44 ? -6.32 -5.352 -4.73 1 98.81 44 LEU B N 1
ATOM 1467 C CA . LEU B 1 44 ? -5.141 -4.52 -4.523 1 98.81 44 LEU B CA 1
ATOM 1468 C C . LEU B 1 44 ? -4.926 -3.572 -5.699 1 98.81 44 LEU B C 1
ATOM 1470 O O . LEU B 1 44 ? -4.664 -2.385 -5.504 1 98.81 44 LEU B O 1
ATOM 1474 N N . ARG B 1 45 ? -4.961 -4.133 -6.848 1 98.69 45 ARG B N 1
ATOM 1475 C CA . ARG B 1 45 ? -4.809 -3.332 -8.062 1 98.69 45 ARG B CA 1
ATOM 1476 C C . ARG B 1 45 ? -5.711 -2.104 -8.023 1 98.69 45 ARG B C 1
ATOM 1478 O O . ARG B 1 45 ? -5.27 -0.995 -8.328 1 98.69 45 ARG B O 1
ATOM 1485 N N . ASP B 1 46 ? -6.902 -2.186 -7.602 1 98.44 46 ASP B N 1
ATOM 1486 C CA . ASP B 1 46 ? -7.914 -1.135 -7.668 1 98.44 46 ASP B CA 1
ATOM 1487 C C . ASP B 1 46 ? -7.59 0.001 -6.699 1 98.44 46 ASP B C 1
ATOM 1489 O O . ASP B 1 46 ? -8.086 1.119 -6.859 1 98.44 46 ASP B O 1
ATOM 1493 N N . GLU B 1 47 ? -6.781 -0.298 -5.805 1 98.31 47 GLU B N 1
ATOM 1494 C CA . GLU B 1 47 ? -6.457 0.721 -4.812 1 98.31 47 GLU B CA 1
ATOM 1495 C C . GLU B 1 47 ? -5.152 1.437 -5.16 1 98.31 47 GLU B C 1
ATOM 1497 O O . GLU B 1 47 ? -4.801 2.434 -4.527 1 98.31 47 GLU B O 1
ATOM 1502 N N . ILE B 1 48 ? -4.465 0.919 -6.125 1 98.62 48 ILE B N 1
ATOM 1503 C CA . ILE B 1 48 ? -3.199 1.522 -6.52 1 98.62 48 ILE B CA 1
ATOM 1504 C C . ILE B 1 48 ? -3.42 2.461 -7.703 1 98.62 48 ILE B C 1
ATOM 1506 O O . ILE B 1 48 ? -3.701 2.01 -8.812 1 98.62 48 ILE B O 1
ATOM 1510 N N . PRO B 1 49 ? -3.148 3.684 -7.559 1 97.44 49 PRO B N 1
ATOM 1511 C CA . PRO B 1 49 ? -3.527 4.68 -8.562 1 97.44 49 PRO B CA 1
ATOM 1512 C C . PRO B 1 49 ? -2.908 4.402 -9.93 1 97.44 49 PRO B C 1
ATOM 1514 O O . PRO B 1 49 ? -3.58 4.547 -10.953 1 97.44 49 PRO B O 1
ATOM 1517 N N . GLU B 1 50 ? -1.741 3.9 -10.031 1 97.5 50 GLU B N 1
ATOM 1518 C CA . GLU B 1 50 ? -1.009 3.756 -11.289 1 97.5 50 GLU B CA 1
ATOM 1519 C C . GLU B 1 50 ? -1.549 2.588 -12.109 1 97.5 50 GLU B C 1
ATOM 1521 O O . GLU B 1 50 ? -1.349 2.533 -13.32 1 97.5 50 GLU B O 1
ATOM 1526 N N . VAL B 1 51 ? -2.223 1.743 -11.414 1 98.38 51 VAL B N 1
ATOM 1527 C CA . VAL B 1 51 ? -2.631 0.542 -12.133 1 98.38 51 VAL B CA 1
ATOM 1528 C C . VAL B 1 51 ? -4.133 0.319 -11.953 1 98.38 51 VAL B C 1
ATOM 1530 O O . VAL B 1 51 ? -4.691 -0.633 -12.5 1 98.38 51 VAL B O 1
ATOM 1533 N N . ALA B 1 52 ? -4.828 1.089 -11.344 1 97.5 52 ALA B N 1
ATOM 1534 C CA . ALA B 1 52 ? -6.238 0.915 -11 1 97.5 52 ALA B CA 1
ATOM 1535 C C . ALA B 1 52 ? -7.09 0.76 -12.258 1 97.5 52 ALA B C 1
ATOM 1537 O O . ALA B 1 52 ? -8.047 -0.019 -12.273 1 97.5 52 ALA B O 1
ATOM 1538 N N . ASN B 1 53 ? -6.719 1.442 -13.312 1 96.62 53 ASN B N 1
ATOM 1539 C CA . ASN B 1 53 ? -7.531 1.436 -14.523 1 96.62 53 ASN B CA 1
ATOM 1540 C C . ASN B 1 53 ? -6.988 0.46 -15.562 1 96.62 53 ASN B C 1
ATOM 1542 O O . ASN B 1 53 ? -7.469 0.417 -16.688 1 96.62 53 ASN B O 1
ATOM 1546 N N . ASN B 1 54 ? -5.98 -0.274 -15.172 1 96.56 54 ASN B N 1
ATOM 1547 C CA . ASN B 1 54 ? -5.391 -1.267 -16.062 1 96.56 54 ASN B CA 1
ATOM 1548 C C . ASN B 1 54 ? -5.848 -2.68 -15.711 1 96.56 54 ASN B C 1
ATOM 1550 O O . ASN B 1 54 ? -5.156 -3.398 -14.992 1 96.56 54 ASN B O 1
ATOM 1554 N N . GLU B 1 55 ? -6.848 -3.062 -16.281 1 95.12 55 GLU B N 1
ATOM 1555 C CA . GLU B 1 55 ? -7.465 -4.344 -15.953 1 95.12 55 GLU B CA 1
ATOM 1556 C C . GLU B 1 55 ? -6.547 -5.508 -16.312 1 95.12 55 GLU B C 1
ATOM 1558 O O . GLU B 1 55 ? -6.652 -6.594 -15.742 1 95.12 55 GLU B O 1
ATOM 1563 N N . LYS B 1 56 ? -5.719 -5.293 -17.219 1 96.69 56 LYS B N 1
ATOM 1564 C CA . LYS B 1 56 ? -4.832 -6.355 -17.688 1 96.69 56 LYS B CA 1
ATOM 1565 C C . LYS B 1 56 ? -3.434 -6.199 -17.109 1 96.69 56 LYS B C 1
ATOM 1567 O O . LYS B 1 56 ? -2.461 -6.719 -17.656 1 96.69 56 LYS B O 1
ATOM 1572 N N . ALA B 1 57 ? -3.34 -5.605 -16.047 1 97.62 57 ALA B N 1
ATOM 1573 C CA . ALA B 1 57 ? -2.035 -5.395 -15.43 1 97.62 57 ALA B CA 1
ATOM 1574 C C . ALA B 1 57 ? -1.44 -6.715 -14.945 1 97.62 57 ALA B C 1
ATOM 1576 O O . ALA B 1 57 ? -2.109 -7.492 -14.266 1 97.62 57 ALA B O 1
ATOM 1577 N N . PRO B 1 58 ? -0.162 -6.801 -15.266 1 98.44 58 PRO B N 1
ATOM 1578 C CA . PRO B 1 58 ? 0.501 -8.016 -14.789 1 98.44 58 PRO B CA 1
ATOM 1579 C C . PRO B 1 58 ? 0.641 -8.062 -13.273 1 98.44 58 PRO B C 1
ATOM 1581 O O . PRO B 1 58 ? 0.845 -7.02 -12.641 1 98.44 58 PRO B O 1
ATOM 1584 N N . LYS B 1 59 ? 0.612 -9.25 -12.805 1 98.56 59 LYS B N 1
ATOM 1585 C CA . LYS B 1 59 ? 0.673 -9.453 -11.367 1 98.56 59 LYS B CA 1
ATOM 1586 C C . LYS B 1 59 ? 1.944 -8.852 -10.773 1 98.56 59 LYS B C 1
ATOM 1588 O O . LYS B 1 59 ? 1.897 -8.164 -9.75 1 98.56 59 LYS B O 1
ATOM 1593 N N . VAL B 1 60 ? 3.035 -9.141 -11.453 1 98.75 60 VAL B N 1
ATOM 1594 C CA . VAL B 1 60 ? 4.32 -8.648 -10.969 1 98.75 60 VAL B CA 1
ATOM 1595 C C . VAL B 1 60 ? 4.305 -7.125 -10.914 1 98.75 60 VAL B C 1
ATOM 1597 O O . VAL B 1 60 ? 4.852 -6.523 -9.984 1 98.75 60 VAL B O 1
ATOM 1600 N N . VAL B 1 61 ? 3.748 -6.492 -11.82 1 98.75 61 VAL B N 1
ATOM 1601 C CA . VAL B 1 61 ? 3.676 -5.035 -11.883 1 98.75 61 VAL B CA 1
ATOM 1602 C C . VAL B 1 61 ? 2.771 -4.512 -10.773 1 98.75 61 VAL B C 1
ATOM 1604 O O . VAL B 1 61 ? 3.08 -3.504 -10.133 1 98.75 61 VAL B O 1
ATOM 1607 N N . ILE B 1 62 ? 1.651 -5.16 -10.484 1 98.88 62 ILE B N 1
ATOM 1608 C CA . ILE B 1 62 ? 0.754 -4.777 -9.398 1 98.88 62 ILE B CA 1
ATOM 1609 C C . ILE B 1 62 ? 1.514 -4.781 -8.078 1 98.88 62 ILE B C 1
ATOM 1611 O O . ILE B 1 62 ? 1.432 -3.826 -7.301 1 98.88 62 ILE B O 1
ATOM 1615 N N . LEU B 1 63 ? 2.26 -5.754 -7.926 1 98.88 63 LEU B N 1
ATOM 1616 C CA . LEU B 1 63 ? 3.018 -5.887 -6.688 1 98.88 63 LEU B CA 1
ATOM 1617 C C . LEU B 1 63 ? 4.086 -4.805 -6.582 1 98.88 63 LEU B C 1
ATOM 1619 O O . LEU B 1 63 ? 4.23 -4.172 -5.531 1 98.88 63 LEU B O 1
ATOM 1623 N N . LYS B 1 64 ? 4.793 -4.637 -7.609 1 98.81 64 LYS B N 1
ATOM 1624 C CA . LYS B 1 64 ? 5.863 -3.641 -7.625 1 98.81 64 LYS B CA 1
ATOM 1625 C C . LYS B 1 64 ? 5.305 -2.234 -7.426 1 98.81 64 LYS B C 1
ATOM 1627 O O . LYS B 1 64 ? 5.832 -1.46 -6.625 1 98.81 64 LYS B O 1
ATOM 1632 N N . LYS B 1 65 ? 4.281 -1.945 -8.125 1 98.81 65 LYS B N 1
ATOM 1633 C CA . LYS B 1 65 ? 3.678 -0.621 -8.008 1 98.81 65 LYS B CA 1
ATOM 1634 C C . LYS B 1 65 ? 3.053 -0.424 -6.629 1 98.81 65 LYS B C 1
ATOM 1636 O O . LYS B 1 65 ? 3.053 0.688 -6.098 1 98.81 65 LYS B O 1
ATOM 1641 N N . ALA B 1 66 ? 2.486 -1.452 -6.121 1 98.81 66 ALA B N 1
ATOM 1642 C CA . ALA B 1 66 ? 1.961 -1.376 -4.758 1 98.81 66 ALA B CA 1
ATOM 1643 C C . ALA B 1 66 ? 3.07 -1.055 -3.76 1 98.81 66 ALA B C 1
ATOM 1645 O O . ALA B 1 66 ? 2.9 -0.198 -2.889 1 98.81 66 ALA B O 1
ATOM 1646 N N . THR B 1 67 ? 4.168 -1.729 -3.879 1 98.81 67 THR B N 1
ATOM 1647 C CA . THR B 1 67 ? 5.305 -1.5 -2.992 1 98.81 67 THR B CA 1
ATOM 1648 C C . THR B 1 67 ? 5.793 -0.058 -3.102 1 98.81 67 THR B C 1
ATOM 1650 O O . THR B 1 67 ? 6.012 0.608 -2.088 1 98.81 67 THR B O 1
ATOM 1653 N N . GLU B 1 68 ? 5.914 0.391 -4.273 1 98.69 68 GLU B N 1
ATOM 1654 C CA . GLU B 1 68 ? 6.336 1.768 -4.516 1 98.69 68 GLU B CA 1
ATOM 1655 C C . GLU B 1 68 ? 5.352 2.762 -3.91 1 98.69 68 GLU B C 1
ATOM 1657 O O . GLU B 1 68 ? 5.758 3.758 -3.309 1 98.69 68 GLU B O 1
ATOM 1662 N N . TYR B 1 69 ? 4.137 2.486 -4.129 1 98.62 69 TYR B N 1
ATOM 1663 C CA . TYR B 1 69 ? 3.088 3.361 -3.615 1 98.62 69 TYR B CA 1
ATOM 1664 C C . TYR B 1 69 ? 3.127 3.424 -2.092 1 98.62 69 TYR B C 1
ATOM 1666 O O . TYR B 1 69 ? 3.066 4.508 -1.508 1 98.62 69 TYR B O 1
ATOM 1674 N N . VAL B 1 70 ? 3.213 2.318 -1.485 1 98.5 70 VAL B N 1
ATOM 1675 C CA . VAL B 1 70 ? 3.254 2.238 -0.029 1 98.5 70 VAL B CA 1
ATOM 1676 C C . VAL B 1 70 ? 4.445 3.035 0.498 1 98.5 70 VAL B C 1
ATOM 1678 O O . VAL B 1 70 ? 4.305 3.826 1.433 1 98.5 70 VAL B O 1
ATOM 1681 N N . ILE B 1 71 ? 5.586 2.883 -0.102 1 98.12 71 ILE B N 1
ATOM 1682 C CA . ILE B 1 71 ? 6.793 3.6 0.305 1 98.12 71 ILE B CA 1
ATOM 1683 C C . ILE B 1 71 ? 6.574 5.102 0.157 1 98.12 71 ILE B C 1
ATOM 1685 O O . ILE B 1 71 ? 6.895 5.875 1.062 1 98.12 71 ILE B O 1
ATOM 1689 N N . SER B 1 72 ? 5.973 5.492 -0.897 1 97.69 72 SER B N 1
ATOM 1690 C CA . SER B 1 72 ? 5.738 6.902 -1.185 1 97.69 72 SER B CA 1
ATOM 1691 C C . SER B 1 72 ? 4.773 7.52 -0.178 1 97.69 72 SER B C 1
ATOM 1693 O O . SER B 1 72 ? 5.012 8.617 0.326 1 97.69 72 SER B O 1
ATOM 1695 N N . VAL B 1 73 ? 3.697 6.848 0.081 1 96.06 73 VAL B N 1
ATOM 1696 C CA . VAL B 1 73 ? 2.678 7.391 0.972 1 96.06 73 VAL B CA 1
ATOM 1697 C C . VAL B 1 73 ? 3.221 7.453 2.398 1 96.06 73 VAL B C 1
ATOM 1699 O O . VAL B 1 73 ? 2.889 8.375 3.154 1 96.06 73 VAL B O 1
ATOM 1702 N N . GLN B 1 74 ? 4.043 6.512 2.771 1 95.31 74 GLN B N 1
ATOM 1703 C CA . GLN B 1 74 ? 4.688 6.551 4.078 1 95.31 74 GLN B CA 1
ATOM 1704 C C . GLN B 1 74 ? 5.59 7.777 4.211 1 95.31 74 GLN B C 1
ATOM 1706 O O . GLN B 1 74 ? 5.57 8.461 5.234 1 95.31 74 GLN B O 1
ATOM 1711 N N . ALA B 1 75 ? 6.363 8.055 3.203 1 96.69 75 ALA B N 1
ATOM 1712 C CA . ALA B 1 75 ? 7.219 9.234 3.195 1 96.69 75 ALA B CA 1
ATOM 1713 C C . ALA B 1 75 ? 6.387 10.516 3.262 1 96.69 75 ALA B C 1
ATOM 1715 O O . ALA B 1 75 ? 6.719 11.445 4 1 96.69 75 ALA B O 1
ATOM 1716 N N . ASP B 1 76 ? 5.336 10.484 2.525 1 95.56 76 ASP B N 1
ATOM 1717 C CA . ASP B 1 76 ? 4.445 11.641 2.506 1 95.56 76 ASP B CA 1
ATOM 1718 C C . ASP B 1 76 ? 3.797 11.859 3.871 1 95.56 76 ASP B C 1
ATOM 1720 O O . ASP B 1 76 ? 3.623 13 4.309 1 95.56 76 ASP B O 1
ATOM 1724 N N . GLU B 1 77 ? 3.381 10.836 4.434 1 94.31 77 GLU B N 1
ATOM 1725 C CA . GLU B 1 77 ? 2.797 10.914 5.77 1 94.31 77 GLU B CA 1
ATOM 1726 C C . GLU B 1 77 ? 3.771 11.539 6.762 1 94.31 77 GLU B C 1
ATOM 1728 O O . GLU B 1 77 ? 3.383 12.391 7.57 1 94.31 77 GLU B O 1
ATOM 1733 N N . HIS B 1 78 ? 4.992 11.188 6.707 1 95 78 HIS B N 1
ATOM 1734 C CA . HIS B 1 78 ? 6.008 11.758 7.586 1 95 78 HIS B CA 1
ATOM 1735 C C . HIS B 1 78 ? 6.188 13.25 7.324 1 95 78 HIS B C 1
ATOM 1737 O O . HIS B 1 78 ? 6.305 14.039 8.266 1 95 78 HIS B O 1
ATOM 1743 N N . ARG B 1 79 ? 6.164 13.633 6.152 1 96.62 79 ARG B N 1
ATOM 1744 C CA . ARG B 1 79 ? 6.289 15.039 5.77 1 96.62 79 ARG B CA 1
ATOM 1745 C C . ARG B 1 79 ? 5.102 15.852 6.273 1 96.62 79 ARG B C 1
ATOM 1747 O O . ARG B 1 79 ? 5.277 16.938 6.824 1 96.62 79 ARG B O 1
ATOM 1754 N N . LEU B 1 80 ? 3.932 15.32 6.09 1 95.88 80 LEU B N 1
ATOM 1755 C CA . LEU B 1 80 ? 2.707 15.992 6.508 1 95.88 80 LEU B CA 1
ATOM 1756 C C . LEU B 1 80 ? 2.672 16.156 8.023 1 95.88 80 LEU B C 1
ATOM 1758 O O . LEU B 1 80 ? 2.242 17.203 8.531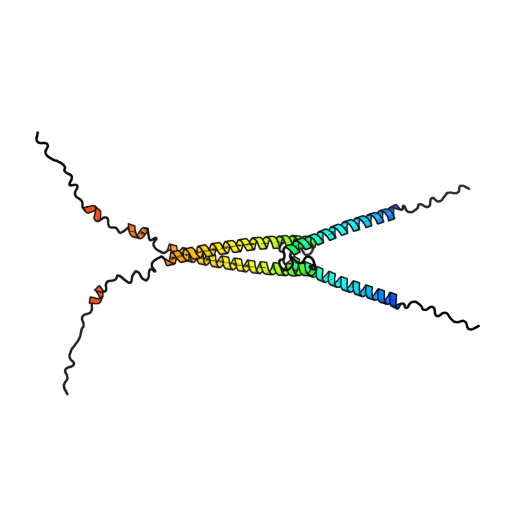 1 95.88 80 LEU B O 1
ATOM 1762 N N . ILE B 1 81 ? 3.152 15.18 8.688 1 95.88 81 ILE B N 1
ATOM 1763 C CA . ILE B 1 81 ? 3.199 15.242 10.141 1 95.88 81 ILE B CA 1
ATOM 1764 C C . ILE B 1 81 ? 4.176 16.328 10.578 1 95.88 81 ILE B C 1
ATOM 1766 O O . ILE B 1 81 ? 3.879 17.109 11.484 1 95.88 81 ILE B O 1
ATOM 1770 N N . ALA B 1 82 ? 5.316 16.422 9.961 1 96.88 82 ALA B N 1
ATOM 1771 C CA . ALA B 1 82 ? 6.316 17.438 10.266 1 96.88 82 ALA B CA 1
ATOM 1772 C C . ALA B 1 82 ? 5.77 18.844 9.992 1 96.88 82 ALA B C 1
ATOM 1774 O O . ALA B 1 82 ? 5.977 19.766 10.789 1 96.88 82 ALA B O 1
ATOM 1775 N N . GLU B 1 83 ? 5.113 18.953 8.906 1 96 83 GLU B N 1
ATOM 1776 C CA . GLU B 1 83 ? 4.5 20.234 8.539 1 96 83 GLU B CA 1
ATOM 1777 C C . GLU B 1 83 ? 3.445 20.641 9.562 1 96 83 GLU B C 1
ATOM 1779 O O . GLU B 1 83 ? 3.383 21.812 9.953 1 96 83 GLU B O 1
ATOM 1784 N N . LYS B 1 84 ? 2.627 19.703 9.922 1 95.88 84 LYS B N 1
ATOM 1785 C CA . LYS B 1 84 ? 1.597 19.938 10.93 1 95.88 84 LYS B CA 1
ATOM 1786 C C . LYS B 1 84 ? 2.211 20.391 12.25 1 95.88 84 LYS B C 1
ATOM 1788 O O . LYS B 1 84 ? 1.712 21.328 12.883 1 95.88 84 LYS B O 1
ATOM 1793 N N . GLU B 1 85 ? 3.25 19.828 12.617 1 95.62 85 GLU B N 1
ATOM 1794 C CA . GLU B 1 85 ? 3.92 20.172 13.867 1 95.62 85 GLU B CA 1
ATOM 1795 C C . GLU B 1 85 ? 4.52 21.578 13.789 1 95.62 85 GLU B C 1
ATOM 1797 O O . GLU B 1 85 ? 4.477 22.328 14.766 1 95.62 85 GLU B O 1
ATOM 1802 N N . GLN B 1 86 ? 5.023 21.938 12.688 1 97 86 GLN B N 1
ATOM 1803 C CA . GLN B 1 86 ? 5.57 23.266 12.469 1 97 86 GLN B CA 1
ATOM 1804 C C . GLN B 1 86 ? 4.48 24.328 12.547 1 97 86 GLN B C 1
ATOM 1806 O O . GLN B 1 86 ? 4.676 25.375 13.172 1 97 86 GLN B O 1
ATOM 1811 N N . LEU B 1 87 ? 3.357 24.094 12.039 1 96.19 87 LEU B N 1
ATOM 1812 C CA . LEU B 1 87 ? 2.23 25.016 12.07 1 96.19 87 LEU B CA 1
ATOM 1813 C C . LEU B 1 87 ? 1.695 25.172 13.492 1 96.19 87 LEU B C 1
ATOM 1815 O O . LEU B 1 87 ? 1.333 26.281 13.906 1 96.19 87 LEU B O 1
ATOM 1819 N N . ARG B 1 88 ? 1.684 24.094 14.141 1 95.5 88 ARG B N 1
ATOM 1820 C CA . ARG B 1 88 ? 1.243 24.125 15.531 1 95.5 88 ARG B CA 1
ATOM 1821 C C . ARG B 1 88 ? 2.166 24.984 16.375 1 95.5 88 ARG B C 1
ATOM 1823 O O . ARG B 1 88 ? 1.701 25.797 17.203 1 95.5 88 ARG B O 1
ATOM 1830 N N . ARG B 1 89 ? 3.467 24.953 16.203 1 96.25 89 ARG B N 1
ATOM 1831 C CA . ARG B 1 89 ? 4.449 25.766 16.922 1 96.25 89 ARG B CA 1
ATOM 1832 C C . ARG B 1 89 ? 4.285 27.234 16.578 1 96.25 89 ARG B C 1
ATOM 1834 O O . ARG B 1 89 ? 4.305 28.094 17.469 1 96.25 89 ARG B O 1
ATOM 1841 N N . ARG B 1 90 ? 4.09 27.438 15.398 1 94.38 90 ARG B N 1
ATOM 1842 C CA . ARG B 1 90 ? 3.893 28.812 14.961 1 94.38 90 ARG B CA 1
ATOM 1843 C C . ARG B 1 90 ? 2.613 29.391 15.547 1 94.38 90 ARG B C 1
ATOM 1845 O O . ARG B 1 90 ? 2.605 30.531 16.016 1 94.38 90 ARG B O 1
ATOM 1852 N N . ARG B 1 91 ? 1.625 28.609 15.484 1 92.44 91 ARG B N 1
ATOM 1853 C CA . ARG B 1 91 ? 0.356 29.031 16.078 1 92.44 91 ARG B CA 1
ATOM 1854 C C . ARG B 1 91 ? 0.515 29.312 17.562 1 92.44 91 ARG B C 1
ATOM 1856 O O . ARG B 1 91 ? 0.042 30.344 18.047 1 92.44 91 ARG B O 1
ATOM 1863 N N . ASP B 1 92 ? 1.153 28.578 18.234 1 94.06 92 ASP B N 1
ATOM 1864 C CA . ASP B 1 92 ? 1.364 28.75 19.672 1 94.06 92 ASP B CA 1
ATOM 1865 C C . ASP B 1 92 ? 2.201 30 19.953 1 94.06 92 ASP B C 1
ATOM 1867 O O . ASP B 1 92 ? 1.952 30.703 20.922 1 94.06 92 ASP B O 1
ATOM 1871 N N . GLN B 1 93 ? 3.129 30.266 19.109 1 93.44 93 GLN B N 1
ATOM 1872 C CA . GLN B 1 93 ? 3.951 31.453 19.234 1 93.44 93 GLN B CA 1
ATOM 1873 C C . GLN B 1 93 ? 3.119 32.719 19.031 1 93.44 93 GLN B C 1
ATOM 1875 O O . GLN B 1 93 ? 3.254 33.688 19.781 1 93.44 93 GLN B O 1
ATOM 1880 N N . LEU B 1 94 ? 2.234 32.719 18.141 1 89.25 9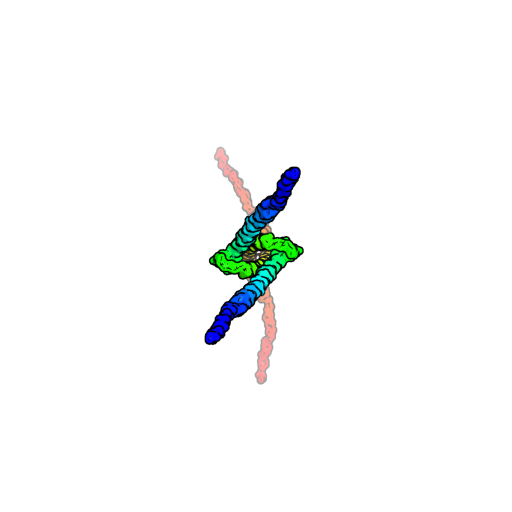4 LEU B N 1
ATOM 1881 C CA . LEU B 1 94 ? 1.362 33.844 17.875 1 89.25 94 LEU B CA 1
ATOM 1882 C C . LEU B 1 94 ? 0.348 34.062 18.984 1 89.25 94 LEU B C 1
ATOM 1884 O O . LEU B 1 94 ? 0.057 35.188 19.375 1 89.25 94 LEU B O 1
ATOM 1888 N N . LYS B 1 95 ? -0.135 32.938 19.453 1 90.19 95 LYS B N 1
ATOM 1889 C CA . LYS B 1 95 ? -1.062 33 20.594 1 90.19 95 LYS B CA 1
ATOM 1890 C C . LYS B 1 95 ? -0.398 33.625 21.812 1 90.19 95 LYS B C 1
ATOM 1892 O O . LYS B 1 95 ? -1.003 34.438 22.516 1 90.19 95 LYS B O 1
ATOM 1897 N N . HIS B 1 96 ? 0.843 33.344 22.047 1 90.19 96 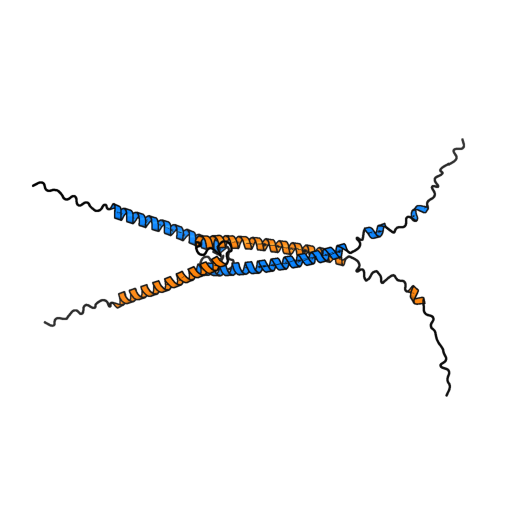HIS B N 1
ATOM 1898 C CA . HIS B 1 96 ? 1.607 33.875 23.156 1 90.19 96 HIS B CA 1
ATOM 1899 C C . HIS B 1 96 ? 1.861 35.375 22.969 1 90.19 96 HIS B C 1
ATOM 1901 O O . HIS B 1 96 ? 1.727 36.156 23.922 1 90.19 96 HIS B O 1
ATOM 1907 N N . LYS B 1 97 ? 2.141 35.781 21.812 1 85.69 97 LYS B N 1
ATOM 1908 C CA . LYS B 1 97 ? 2.371 37.188 21.5 1 85.69 97 LYS B CA 1
ATOM 1909 C C . LYS B 1 97 ? 1.101 38 21.703 1 85.69 97 LYS B C 1
ATOM 1911 O O . LYS B 1 97 ? 1.146 39.094 22.266 1 85.69 97 LYS B O 1
ATOM 1916 N N . LEU B 1 98 ? 0.019 37.438 21.375 1 83.56 98 LEU B N 1
ATOM 1917 C CA . LEU B 1 98 ? -1.262 38.125 21.516 1 83.56 98 LEU B CA 1
ATOM 1918 C C . LEU B 1 98 ? -1.67 38.25 22.969 1 83.56 98 LEU B C 1
ATOM 1920 O O . LEU B 1 98 ? -2.287 39.25 23.375 1 83.56 98 LEU B O 1
ATOM 1924 N N . GLU B 1 99 ? -1.363 37.25 23.688 1 83.06 99 GLU B N 1
ATOM 1925 C CA . GLU B 1 99 ? -1.693 37.25 25.109 1 83.06 99 GLU B CA 1
ATOM 1926 C C . GLU B 1 99 ? -0.886 38.281 25.859 1 83.06 99 GLU B C 1
ATOM 1928 O O . GLU B 1 99 ? -1.308 38.781 26.922 1 83.06 99 GLU B O 1
ATOM 1933 N N . GLN B 1 100 ? 0.325 38.844 25.438 1 76.38 100 GLN B N 1
ATOM 1934 C CA . GLN B 1 100 ? 1.167 39.875 26.062 1 76.38 100 GLN B CA 1
ATOM 1935 C C . GLN B 1 100 ? 0.667 41.281 25.719 1 76.38 100 GLN B C 1
ATOM 1937 O O . GLN B 1 100 ? 1.029 42.25 26.391 1 76.38 100 GLN B O 1
ATOM 1942 N N . TYR B 1 101 ? -0.118 41.5 24.719 1 67 101 TYR B N 1
ATOM 1943 C CA . TYR B 1 101 ? -0.676 42.812 24.375 1 67 101 TYR B CA 1
ATOM 1944 C C . TYR B 1 101 ? -1.855 43.156 25.281 1 67 101 TYR B C 1
ATOM 1946 O O . TYR B 1 101 ? -2.668 42.281 25.609 1 67 101 TYR B O 1
ATOM 1954 N N . PRO B 1 102 ? -1.807 44.344 26.172 1 55.88 102 PRO B N 1
ATOM 1955 C CA . PRO B 1 102 ? -2.871 44.75 27.094 1 55.88 102 PRO B CA 1
ATOM 1956 C C . PRO B 1 102 ? -4.266 44.594 26.484 1 55.88 102 PRO B C 1
ATOM 1958 O O . PRO B 1 102 ? -4.449 44.844 25.281 1 55.88 102 PRO B O 1
ATOM 1961 N N . SER B 1 103 ? -5.023 43.719 26.797 1 53.72 103 SER B N 1
ATOM 1962 C CA . SER B 1 103 ? -6.426 43.625 26.406 1 53.72 103 SER B CA 1
ATOM 1963 C C . SER B 1 103 ? -7.035 45 26.219 1 53.72 103 SER B C 1
ATOM 1965 O O . SER B 1 103 ? -6.922 45.875 27.094 1 53.72 103 SER B O 1
ATOM 1967 N N . SER B 1 104 ? -7.027 45.656 25.156 1 49.28 104 SER B N 1
ATOM 1968 C CA . SER B 1 104 ? -7.609 46.969 24.969 1 49.28 104 SER B CA 1
ATOM 1969 C C . SER B 1 104 ? -8.75 47.219 25.953 1 49.28 104 SER B C 1
ATOM 1971 O O . SER B 1 104 ? -9.156 48.344 26.188 1 49.28 104 SER B O 1
ATOM 1973 N N . LYS B 1 105 ? -9.492 46.281 26.359 1 49.28 105 LYS B N 1
ATOM 1974 C CA . LYS B 1 105 ? -10.602 46.625 27.25 1 49.28 105 LYS B CA 1
ATOM 1975 C C . LYS B 1 105 ? -10.086 47.219 28.562 1 49.28 105 LYS B C 1
ATOM 1977 O O . LYS B 1 105 ? -10.758 48.031 29.188 1 49.28 105 LYS B O 1
ATOM 1982 N N . ASN B 1 106 ? -9.055 46.625 29.094 1 46.19 106 ASN B N 1
ATOM 1983 C CA . ASN B 1 106 ? -8.844 47.062 30.469 1 46.19 106 ASN B CA 1
ATOM 1984 C C . ASN B 1 106 ? -8.078 48.375 30.531 1 46.19 106 ASN B C 1
ATOM 1986 O O . ASN B 1 106 ? -7.836 48.906 31.625 1 46.19 106 ASN B O 1
ATOM 1990 N N . LYS B 1 107 ? -7.461 48.812 29.5 1 45.88 107 LYS B N 1
ATOM 1991 C CA . LYS B 1 107 ? -6.766 50.062 29.734 1 45.88 107 LYS B CA 1
ATOM 1992 C C . LYS B 1 107 ? -7.754 51.219 29.844 1 45.88 107 LYS B C 1
ATOM 1994 O O . LYS B 1 107 ? -7.473 52.219 30.516 1 45.88 107 LYS B O 1
ATOM 1999 N N . TYR B 1 108 ? -8.766 51.25 29.062 1 40.69 108 TYR B N 1
ATOM 2000 C CA . TYR B 1 108 ? -9.562 52.469 29.156 1 40.69 108 TYR B CA 1
ATOM 2001 C C . TYR B 1 108 ? -10.234 52.594 30.531 1 40.69 108 TYR B C 1
ATOM 2003 O O . TYR B 1 108 ? -10.773 53.625 30.875 1 40.69 108 TYR B O 1
ATOM 2011 N N . VAL B 1 109 ? -10.484 51.5 31.188 1 42.88 109 VAL B N 1
ATOM 2012 C CA . VAL B 1 109 ? -11.305 51.875 32.344 1 42.88 109 VAL B CA 1
ATOM 2013 C C . VAL B 1 109 ? -10.445 52.562 33.406 1 42.88 109 VAL B C 1
ATOM 2015 O O . VAL B 1 109 ? -10.945 53 34.438 1 42.88 109 VAL B O 1
ATOM 2018 N N . LYS B 1 110 ? -9.219 52.281 33.469 1 43.84 110 LYS B N 1
ATOM 2019 C CA . LYS B 1 110 ? -8.836 52.781 34.781 1 43.84 110 LYS B CA 1
ATOM 2020 C C . LYS B 1 110 ? -8.828 54.312 34.844 1 43.84 110 LYS B C 1
ATOM 2022 O O . LYS B 1 110 ? -9.148 54.906 35.875 1 43.84 110 LYS B O 1
ATOM 2027 N N . VAL B 1 111 ? -8.219 54.969 33.969 1 38.81 111 VAL B N 1
ATOM 2028 C CA . VAL B 1 111 ? -7.797 56.281 34.438 1 38.81 111 VAL B CA 1
ATOM 2029 C C . VAL B 1 111 ? -9 57.219 34.5 1 38.81 111 VAL B C 1
ATOM 2031 O O . VAL B 1 111 ? -8.844 58.438 34.719 1 38.81 111 VAL B O 1
ATOM 2034 N N . ILE B 1 112 ? -10.109 56.812 33.969 1 40.88 112 ILE B N 1
ATOM 2035 C CA . ILE B 1 112 ? -10.891 58.031 34.062 1 40.88 112 ILE B CA 1
ATOM 2036 C C . ILE B 1 112 ? -11.117 58.406 35.531 1 40.88 112 ILE B C 1
ATOM 2038 O O . ILE B 1 112 ? -11.711 57.625 36.281 1 40.88 112 ILE B O 1
ATOM 2042 N N . PRO B 1 113 ? -10.203 59.188 36.156 1 35.91 113 PRO B N 1
ATOM 2043 C CA . PRO B 1 113 ? -10.477 59.719 37.5 1 35.91 113 PRO B CA 1
ATOM 2044 C C . PRO B 1 113 ? -11.961 60.031 37.688 1 35.91 113 PRO B C 1
ATOM 2046 O O . PRO B 1 113 ? -12.688 60.281 36.75 1 35.91 113 PRO B O 1
ATOM 2049 N N . ASP B 1 114 ? -12.633 59.312 38.656 1 38.53 114 ASP B N 1
ATOM 2050 C CA . ASP B 1 114 ? -13.906 59.594 39.312 1 38.53 114 ASP B CA 1
ATOM 2051 C C . ASP B 1 114 ? -14.195 61.094 39.375 1 38.53 114 ASP B C 1
ATOM 2053 O O . ASP B 1 114 ? -15.031 61.531 40.156 1 38.53 114 ASP B O 1
ATOM 2057 N N . ILE B 1 115 ? -13.398 61.938 38.75 1 40.72 115 ILE B N 1
ATOM 2058 C CA . ILE B 1 115 ? -13.75 63.312 39 1 40.72 115 ILE B CA 1
ATOM 2059 C C . ILE B 1 115 ? -15.195 63.562 38.594 1 40.72 115 ILE B C 1
ATOM 2061 O O . ILE B 1 115 ? -15.805 64.562 39 1 40.72 115 ILE B O 1
ATOM 2065 N N . LEU B 1 116 ? -15.648 62.75 37.594 1 38.28 116 LEU B N 1
ATOM 2066 C CA . LEU B 1 116 ? -16.922 63.344 37.219 1 38.28 116 LEU B CA 1
ATOM 2067 C C . LEU B 1 116 ? -17.984 63.062 38.25 1 38.28 116 LEU B C 1
ATOM 2069 O O . LEU B 1 116 ? -19.172 63.344 38.062 1 38.28 116 LEU B O 1
ATOM 2073 N N . LEU B 1 117 ? -17.578 62.031 39.094 1 39.16 117 LEU B N 1
ATOM 2074 C CA . LEU B 1 117 ? -18.734 61.75 39.938 1 39.16 117 LEU B CA 1
ATOM 2075 C C . LEU B 1 117 ? -19.141 63 40.75 1 39.16 117 LEU B C 1
ATOM 2077 O O . LEU B 1 117 ? -19.891 62.906 41.688 1 39.16 117 LEU B O 1
ATOM 2081 N N . PHE B 1 118 ? -18.328 64 40.562 1 37.19 118 PHE B N 1
ATOM 2082 C CA . PHE B 1 118 ? -18.766 65.062 41.5 1 37.19 118 PHE B CA 1
ATOM 2083 C C . PHE B 1 118 ? -20.172 65.5 41.188 1 37.19 118 PHE B C 1
ATOM 2085 O O . PHE B 1 118 ? -20.641 66.5 41.75 1 37.19 118 PHE B O 1
ATOM 2092 N N . HIS B 1 119 ? -20.75 64.938 40.062 1 31.83 119 HIS B N 1
ATOM 2093 C CA . HIS B 1 119 ? -21.844 65.875 39.844 1 31.83 119 HIS B CA 1
ATOM 2094 C C . HIS B 1 119 ? -22.781 65.938 41.062 1 31.83 119 HIS B C 1
ATOM 2096 O O . HIS B 1 119 ? -23.109 67 41.531 1 31.83 119 HIS B O 1
ATOM 2102 N N . SER B 1 120 ? -23.844 65.125 41.062 1 31.59 120 SER B N 1
ATOM 2103 C CA . SER B 1 120 ? -25.188 65.688 41.062 1 31.59 120 SER B CA 1
ATOM 2104 C C . SER B 1 120 ? -25.594 66.062 42.469 1 31.59 120 SER B C 1
ATOM 2106 O O . SER B 1 120 ? -25.344 65.312 43.438 1 31.59 120 SER B O 1
ATOM 2108 N N . PRO B 1 121 ? -25.922 67.312 42.625 1 33.41 121 PRO B N 1
ATOM 2109 C CA . PRO B 1 121 ? -26.422 67.938 43.844 1 33.41 121 PRO B CA 1
ATOM 2110 C C . PRO B 1 121 ? -27.594 67.188 44.469 1 33.41 121 PRO B C 1
ATOM 2112 O O . PRO B 1 121 ? -28.406 66.562 43.75 1 33.41 121 PRO B O 1
ATOM 2115 N N . ALA B 1 122 ? -27.375 66.312 45.594 1 32.75 122 ALA B N 1
ATOM 2116 C CA . ALA B 1 122 ? -28.359 65.812 46.531 1 32.75 122 ALA B CA 1
ATOM 2117 C C . ALA B 1 122 ? -29.547 66.75 46.688 1 32.75 122 ALA B C 1
ATOM 2119 O O . ALA B 1 122 ? -29.391 67.812 47.219 1 32.75 122 ALA B O 1
ATOM 2120 N N . SER B 1 123 ? -30.344 66.688 45.656 1 27.42 123 SER B N 1
ATOM 2121 C CA . SER B 1 123 ? -31.609 67.375 45.781 1 27.42 123 SER B CA 1
ATOM 2122 C C . SER B 1 123 ? -32.188 67.25 47.188 1 27.42 123 SER B C 1
ATOM 2124 O O . SER B 1 123 ? -31.688 66.375 47.969 1 27.42 123 SER B O 1
ATOM 2126 N N . ALA B 1 124 ? -33.594 66.75 47.281 1 28.08 124 ALA B N 1
ATOM 2127 C CA . ALA B 1 124 ? -34.875 67.375 47.719 1 28.08 124 ALA B CA 1
ATOM 2128 C C . ALA B 1 124 ? -35.156 67.062 49.188 1 28.08 124 ALA B C 1
ATOM 2130 O O . ALA B 1 124 ? -34.594 66.125 49.75 1 28.08 124 ALA B O 1
ATOM 2131 N N . ALA B 1 125 ? -36.469 67.5 49.594 1 30.72 125 ALA B N 1
ATOM 2132 C CA . ALA B 1 125 ? -37.312 68.188 50.625 1 30.72 125 ALA B CA 1
ATOM 2133 C C . ALA B 1 125 ? -37.656 67.25 51.75 1 30.72 125 ALA B C 1
ATOM 2135 O O . ALA B 1 125 ? -37.969 66.062 51.531 1 30.72 125 ALA B O 1
ATOM 2136 N N . ARG B 1 126 ? -37.125 67.625 52.875 1 31.08 126 ARG B N 1
ATOM 2137 C CA . ARG B 1 126 ? -37.219 67.375 54.312 1 31.08 126 ARG B CA 1
ATOM 2138 C C . ARG B 1 126 ? -38.656 67.125 54.719 1 31.08 126 ARG B C 1
ATOM 2140 O O . ARG B 1 126 ? -38.938 66.938 55.906 1 31.08 126 ARG B O 1
ATOM 2147 N N . VAL B 1 127 ? -39.594 67.312 53.781 1 30.89 127 VAL B N 1
ATOM 2148 C CA . VAL B 1 127 ? -40.688 67.812 54.625 1 30.89 127 VAL B CA 1
ATOM 2149 C C . VAL B 1 127 ? -41.25 66.688 55.469 1 30.89 127 VAL B C 1
ATOM 2151 O O . VAL B 1 127 ? -42.281 66.812 56.125 1 30.89 127 VAL B O 1
ATOM 2154 N N . ASN B 1 128 ? -40.562 65.688 55.844 1 24.41 128 ASN B N 1
ATOM 2155 C CA . ASN B 1 128 ? -41.438 64.75 56.562 1 24.41 128 ASN B CA 1
ATOM 2156 C C . ASN B 1 128 ? -42 65.438 57.812 1 24.41 128 ASN B C 1
ATOM 2158 O O . ASN B 1 128 ? -41.344 65.438 58.875 1 24.41 128 ASN B O 1
ATOM 2162 N N . PRO B 1 129 ? -42.594 66.625 57.969 1 26.16 129 PRO B N 1
ATOM 2163 C CA . PRO B 1 129 ? -42.969 67 59.344 1 26.16 129 PRO B CA 1
ATOM 2164 C C . PRO B 1 129 ? -43.969 66 59.969 1 26.16 129 PRO B C 1
ATOM 2166 O O . PRO B 1 129 ? -44.031 65.875 61.188 1 26.16 129 PRO B O 1
ATOM 2169 N N . ARG B 1 130 ? -45.344 65.875 59.188 1 27 130 ARG B N 1
ATOM 2170 C CA . ARG B 1 130 ? -46.5 65.812 60.062 1 27 130 ARG B CA 1
ATOM 2171 C C . ARG B 1 130 ? -46.25 65 61.281 1 27 130 ARG B C 1
ATOM 2173 O O . ARG B 1 130 ? -45.438 64.062 61.25 1 27 130 ARG B O 1
ATOM 2180 N N . ASN B 1 131 ? -47 65.188 62.312 1 22.64 131 ASN B N 1
ATOM 2181 C CA . ASN B 1 131 ? -47.969 65.438 63.344 1 22.64 131 ASN B CA 1
ATOM 2182 C C . ASN B 1 131 ? -48.625 64.188 63.844 1 22.64 131 ASN B C 1
ATOM 2184 O O . ASN B 1 131 ? -48.656 63.906 65.062 1 22.64 131 ASN B O 1
ATOM 2188 N N . ARG B 1 132 ? -50.031 63.844 63.375 1 24.09 132 ARG B N 1
ATOM 2189 C CA . ARG B 1 132 ? -51.125 63.344 64.188 1 24.09 132 ARG B CA 1
ATOM 2190 C C . ARG B 1 132 ? -51.031 61.844 64.438 1 24.09 132 ARG B C 1
ATOM 2192 O O . ARG B 1 132 ? -50.688 61.094 63.5 1 24.09 132 ARG B O 1
#

Sequence (264 aa):
EEDEEEIDVVTPRTSDSEENDKRRTHNVLERQRRNELKLSFFALRDEIPEVANNEKAPKVVILKKATEYVISVQADEHRLIAEKEQLRRRRDQLKHKLEQYPSSKNKYVKVIPDILLFHSPASAARVNPRNREEDEEEIDVVTPRTSDSEENDKRRTHNVLERQRRNELKLSFFALRDEIPEVANNEKAPKVVILKKATEYVISVQADEHRLIAEKEQLRRRRDQLKHKLEQYPSSKNKYVKVIPDILLFHSPASAARVNPRNR